Protein AF-A0A7D6VF69-F1 (afdb_monomer)

Foldseek 3Di:
DDPPPPPDQADKDWLVRLCVVVVHDSCCCVPPVCPDPQRADFPQDDVPTTIDRPVSNVVSCVPPPDLDQPPDDDQQDWDALVRLCSNVVHDSVVVVVCLVVCLQPVQAPDCPPNTGTHGNNSSVVSVVVVPDPPVCPPDPPPPPPPVPPPDPDPPVPPDPDDCVVVVVCVVCVVQVWDWDDDDQWIWIAGPNDIDTDRD

Solvent-accessible surface area (backbone atoms only — not comparable to full-atom values): 12298 Å² total; per-residue (Å²): 137,82,81,76,81,76,74,71,81,54,67,72,39,35,57,65,54,54,12,59,78,69,76,46,56,47,64,52,40,60,68,60,47,64,67,39,92,76,46,68,69,75,74,47,69,60,88,97,37,55,21,28,44,41,64,57,45,49,50,44,39,51,76,76,69,45,77,74,63,62,81,79,75,59,58,75,41,70,35,37,61,66,53,44,16,60,41,71,72,44,56,52,68,56,53,54,50,32,28,73,72,55,59,31,74,66,74,55,76,40,53,72,93,79,43,61,18,33,31,40,45,58,51,49,58,32,48,55,72,62,70,69,76,72,67,75,65,75,73,74,69,68,94,71,72,76,81,79,77,84,75,85,76,63,92,78,74,84,60,97,83,61,69,62,64,60,54,50,47,62,75,35,53,92,52,73,49,46,78,49,77,56,95,82,32,49,38,39,36,38,87,90,41,82,45,79,48,83,116

Nearest PDB structures (foldseek):
  3d6y-assembly1_A  TM=7.443E-01  e=4.008E-01  Bacillus subtilis
  3d71-assembly1_A-2  TM=7.473E-01  e=5.089E-01  Bacillus subtilis
  3d70-assembly1_A-2  TM=7.553E-01  e=5.403E-01  synthetic construct
  3iao-assembly1_A-2  TM=8.222E-01  e=9.246E-01  Bacillus subtilis
  6pif-assembly1_I  TM=4.747E-01  e=6.860E-01  Vibrio cholerae

Mean predicted aligned error: 19.21 Å

Radius of gyration: 28.95 Å; Cα contacts (8 Å, |Δi|>4): 189; chains: 1; bounding box: 56×80×60 Å

Secondary structure (DSSP, 8-state):
-------PPPPEEEHHHHHHHTT--HHHIIIIITTSTTPPPP-EEETTEEEEEHHHHHHHHHHHT-------S-TT-EE-HHHHHHHHT--HHHHHHHHHTTSS-SS-SB-GGG--BEEHHHHHHHHHHHS------S----S-----------TT---S--THHHHHHHHHGGGT-EEEEETTEEEEEETTEEEEE--

Organism: NCBI:txid2755382

pLDDT: mean 73.18, std 19.35, range [33.47, 96.0]

Structure (mmCIF, N/CA/C/O backbone):
data_AF-A0A7D6VF69-F1
#
_entry.id   AF-A0A7D6VF69-F1
#
loop_
_atom_site.group_PDB
_atom_site.id
_atom_site.type_symbol
_atom_site.label_atom_id
_atom_site.label_alt_id
_atom_site.label_comp_id
_atom_site.label_asym_id
_atom_site.label_entity_id
_atom_site.label_seq_id
_atom_site.pdbx_PDB_ins_code
_atom_site.Cartn_x
_atom_site.Cartn_y
_atom_site.Cartn_z
_atom_site.occupancy
_atom_site.B_iso_or_equiv
_atom_site.auth_seq_id
_atom_site.auth_comp_id
_atom_site.auth_asym_id
_atom_site.auth_atom_id
_atom_site.pdbx_PDB_model_num
ATOM 1 N N . MET A 1 1 ? -36.745 25.757 4.647 1.00 42.09 1 MET A N 1
ATOM 2 C CA . MET A 1 1 ? -36.650 24.467 5.360 1.00 42.09 1 MET A CA 1
ATOM 3 C C . MET A 1 1 ? -35.564 23.668 4.668 1.00 42.09 1 MET A C 1
ATOM 5 O O . MET A 1 1 ? -35.851 22.950 3.723 1.00 42.09 1 MET A O 1
ATOM 9 N N . GLU A 1 2 ? -34.308 23.899 5.045 1.00 36.69 2 GLU A N 1
ATOM 10 C CA . GLU A 1 2 ? -33.186 23.107 4.540 1.00 36.69 2 GLU A CA 1
ATOM 11 C C . GLU A 1 2 ? -33.190 21.772 5.280 1.00 36.69 2 GLU A C 1
ATOM 13 O O . GLU A 1 2 ? -33.120 21.730 6.511 1.00 36.69 2 GLU A O 1
ATOM 18 N N . ALA A 1 3 ? -33.357 20.690 4.522 1.00 43.41 3 ALA A N 1
ATOM 19 C CA . ALA A 1 3 ? -33.224 19.337 5.021 1.00 43.41 3 ALA A CA 1
ATOM 20 C C . ALA A 1 3 ? -31.776 19.147 5.478 1.00 43.41 3 ALA A C 1
ATOM 22 O O . ALA A 1 3 ? -30.866 19.016 4.664 1.00 43.41 3 ALA A O 1
ATOM 23 N N . ARG A 1 4 ? -31.562 19.164 6.795 1.00 40.53 4 ARG A N 1
ATOM 24 C CA . ARG A 1 4 ? -30.331 18.658 7.392 1.00 40.53 4 ARG A CA 1
ATOM 25 C C . ARG A 1 4 ? -30.304 17.168 7.081 1.00 40.53 4 ARG A C 1
ATOM 27 O O . ARG A 1 4 ? -31.047 16.405 7.690 1.00 40.53 4 ARG A O 1
ATOM 34 N N . THR A 1 5 ? -29.513 16.766 6.094 1.00 47.22 5 THR A N 1
ATOM 35 C CA . THR A 1 5 ? -29.069 15.382 5.957 1.00 47.22 5 THR A CA 1
ATOM 36 C C . THR A 1 5 ? -28.320 15.036 7.233 1.00 47.22 5 THR A C 1
ATOM 38 O O . THR A 1 5 ? -27.152 15.370 7.405 1.00 47.22 5 THR A O 1
ATOM 41 N N . GLU A 1 6 ? -29.049 14.453 8.176 1.00 40.31 6 GLU A N 1
ATOM 42 C CA . GLU A 1 6 ? -28.512 13.840 9.374 1.00 40.31 6 GLU A CA 1
ATOM 43 C C . GLU A 1 6 ? -27.793 12.574 8.897 1.00 40.31 6 GLU A C 1
ATOM 45 O O . GLU A 1 6 ? -28.392 11.511 8.740 1.00 40.31 6 GLU A O 1
ATOM 50 N N . THR A 1 7 ? -26.520 12.724 8.523 1.00 52.28 7 THR A N 1
ATOM 51 C CA . THR A 1 7 ? -25.628 11.598 8.252 1.00 52.28 7 THR A CA 1
ATOM 52 C C . THR A 1 7 ? -25.599 10.763 9.523 1.00 52.28 7 THR A C 1
ATOM 54 O O . THR A 1 7 ? -25.008 11.165 10.525 1.00 52.28 7 THR A O 1
ATOM 57 N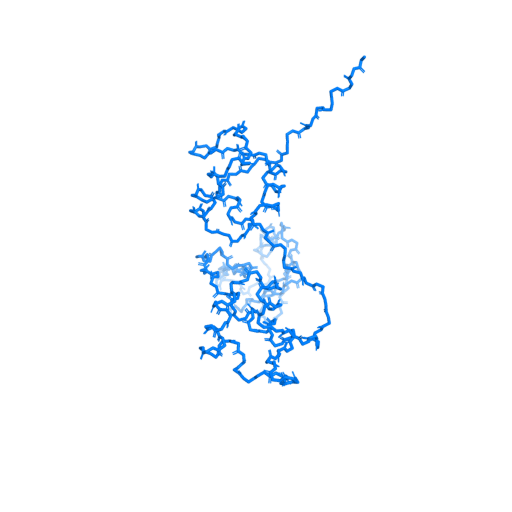 N . LEU A 1 8 ? -26.312 9.636 9.517 1.00 53.47 8 LEU A N 1
ATOM 58 C CA . LEU A 1 8 ? -26.239 8.661 10.596 1.00 53.47 8 LEU A CA 1
ATOM 59 C C . LEU A 1 8 ? -24.759 8.31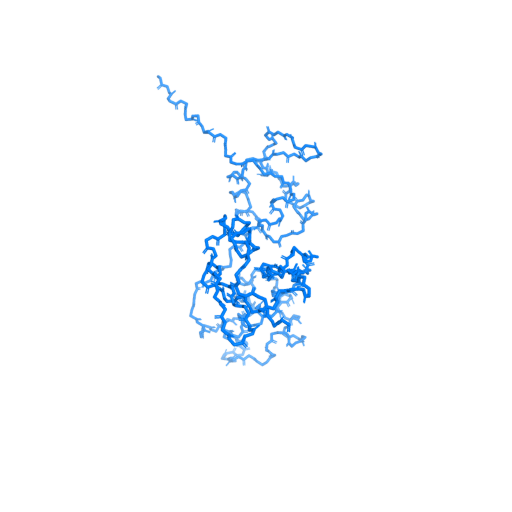1 10.793 1.00 53.47 8 LEU A C 1
ATOM 61 O O . LEU A 1 8 ? -24.088 8.036 9.795 1.00 53.47 8 LEU A O 1
ATOM 65 N N . PRO A 1 9 ? -24.235 8.353 12.031 1.00 58.28 9 PRO A N 1
ATOM 66 C CA . PRO A 1 9 ? -22.820 8.113 12.266 1.00 58.28 9 PRO A CA 1
ATOM 67 C C . PRO A 1 9 ? -22.474 6.726 11.732 1.00 58.28 9 PRO A C 1
ATOM 69 O O . PRO A 1 9 ? -23.098 5.733 12.124 1.00 58.28 9 PRO A O 1
ATOM 72 N N . GLY A 1 10 ? -21.512 6.672 10.811 1.00 65.62 10 GLY A N 1
ATOM 73 C CA . GLY A 1 10 ? -21.033 5.421 10.255 1.00 65.62 10 GLY A CA 1
ATOM 74 C C . GLY A 1 10 ? -20.412 4.539 11.342 1.00 65.62 10 GLY A C 1
ATOM 75 O O . GLY A 1 10 ? -20.229 4.963 12.492 1.00 65.62 10 GLY A O 1
ATOM 76 N N . PRO A 1 11 ? -20.076 3.280 11.014 1.00 85.88 11 PRO A N 1
ATOM 77 C CA . PRO A 1 11 ? -19.339 2.430 11.939 1.00 85.88 11 PRO A CA 1
ATOM 78 C C . PRO A 1 11 ? -18.069 3.153 12.410 1.00 85.88 11 PRO A C 1
ATOM 80 O O . PRO A 1 11 ? -17.329 3.724 11.611 1.00 85.88 11 PRO A O 1
ATOM 83 N N . ARG A 1 12 ? -17.831 3.158 13.724 1.00 92.25 12 ARG A N 1
ATOM 84 C CA . ARG A 1 12 ? -16.681 3.842 14.326 1.00 92.25 12 ARG A CA 1
ATOM 85 C C . ARG A 1 12 ? -15.479 2.918 14.398 1.00 92.25 12 ARG A C 1
ATOM 87 O O . ARG A 1 12 ? -15.591 1.796 14.895 1.00 92.25 12 ARG A O 1
ATOM 94 N N . VAL A 1 13 ? -14.327 3.419 13.968 1.00 93.94 13 VAL A N 1
ATOM 95 C CA . VAL A 1 13 ? -13.078 2.652 13.886 1.00 93.94 13 VAL A CA 1
ATOM 96 C C . VAL A 1 13 ? -11.964 3.278 14.715 1.00 93.94 13 VAL A C 1
ATOM 98 O O . VAL A 1 13 ? -11.900 4.494 14.895 1.00 93.94 13 VAL A O 1
ATOM 101 N N . ILE A 1 14 ? -11.063 2.433 15.216 1.00 96.00 14 ILE A N 1
ATOM 102 C CA . ILE A 1 14 ? -9.846 2.845 15.937 1.00 96.00 14 ILE A CA 1
ATOM 103 C C . ILE A 1 14 ? -8.584 2.506 15.138 1.00 96.00 14 ILE A C 1
ATOM 105 O O . ILE A 1 14 ? -8.609 1.641 14.267 1.00 96.00 14 ILE A O 1
ATOM 109 N N . ALA A 1 15 ? -7.444 3.114 15.487 1.00 92.56 15 ALA A N 1
ATOM 110 C CA . ALA A 1 15 ? -6.154 2.867 14.823 1.00 92.56 15 ALA A CA 1
ATOM 111 C C . ALA A 1 15 ? -5.818 1.372 14.596 1.00 92.56 15 ALA A C 1
ATOM 113 O O . ALA A 1 15 ? -5.443 1.031 13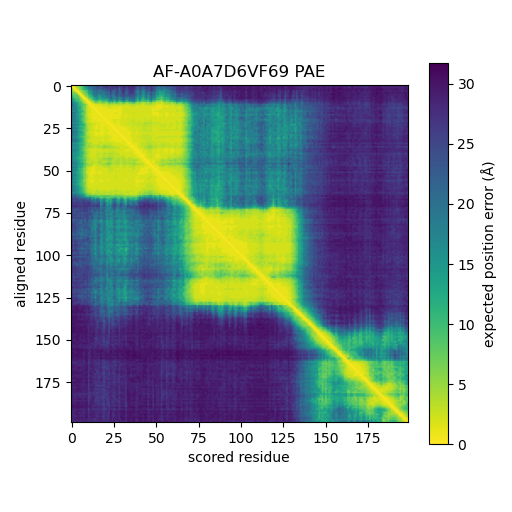.475 1.00 92.56 15 ALA A O 1
ATOM 114 N N . PRO A 1 16 ? -5.959 0.466 15.589 1.00 92.56 16 PRO A N 1
ATOM 115 C CA . PRO A 1 16 ? -5.773 -0.970 15.367 1.00 92.56 16 PRO A CA 1
ATOM 116 C C . PRO A 1 16 ? -6.675 -1.590 14.294 1.00 92.56 16 PRO A C 1
ATOM 118 O O . PRO A 1 16 ? -6.206 -2.409 13.511 1.00 92.56 16 PRO A O 1
ATOM 121 N N . GLU A 1 17 ? -7.949 -1.202 14.246 1.00 91.81 17 GLU A N 1
ATOM 122 C CA . GLU A 1 17 ? -8.909 -1.726 13.267 1.00 91.81 17 GLU A CA 1
ATOM 123 C C . GLU A 1 17 ? -8.611 -1.188 11.873 1.00 91.81 17 GLU A C 1
ATOM 125 O O . GLU A 1 17 ? -8.593 -1.953 10.919 1.00 91.81 17 GLU A O 1
ATOM 130 N N . ILE A 1 18 ? -8.275 0.100 11.767 1.00 91.38 18 ILE A N 1
ATOM 131 C CA . ILE A 1 18 ? -7.811 0.710 10.515 1.00 91.38 18 ILE A CA 1
ATOM 132 C C . ILE A 1 18 ? -6.579 -0.050 10.006 1.00 91.38 18 ILE A C 1
ATOM 134 O O . ILE A 1 18 ? -6.534 -0.486 8.859 1.00 91.38 18 ILE A O 1
ATOM 138 N N . ALA A 1 19 ? -5.590 -0.273 10.870 1.00 89.25 19 ALA A N 1
ATOM 139 C CA . ALA A 1 19 ? -4.377 -0.997 10.512 1.00 89.25 19 ALA A CA 1
ATOM 140 C C . ALA A 1 19 ? -4.671 -2.422 10.009 1.00 89.25 19 ALA A C 1
ATOM 142 O O . ALA A 1 19 ? -4.114 -2.832 8.989 1.00 89.25 19 ALA A O 1
ATOM 143 N N . ALA A 1 20 ? -5.571 -3.146 10.681 1.00 83.88 20 ALA A N 1
ATOM 144 C CA . ALA A 1 20 ? -5.998 -4.480 10.270 1.00 83.88 20 ALA A CA 1
ATOM 145 C C . ALA A 1 20 ? -6.705 -4.462 8.904 1.00 83.88 20 ALA A C 1
ATOM 147 O O . ALA A 1 20 ? -6.316 -5.224 8.020 1.00 83.88 20 ALA A O 1
ATOM 148 N N . SER A 1 21 ? -7.665 -3.553 8.699 1.00 85.69 21 SER A N 1
ATOM 149 C CA . SER A 1 21 ? -8.426 -3.429 7.448 1.00 85.69 21 SER A CA 1
ATOM 150 C C . SER A 1 21 ? -7.539 -3.162 6.231 1.00 85.69 21 SER A C 1
ATOM 152 O O . SER A 1 21 ? -7.794 -3.696 5.156 1.00 85.69 21 SER A O 1
ATOM 154 N N . TYR A 1 22 ? -6.469 -2.378 6.393 1.00 83.56 22 TYR A N 1
ATOM 155 C CA . TYR A 1 22 ? -5.555 -2.031 5.297 1.00 83.56 22 TYR A CA 1
ATOM 156 C C . TYR A 1 22 ? -4.287 -2.900 5.236 1.00 83.56 22 TYR A C 1
ATOM 158 O O . TYR A 1 22 ? -3.405 -2.642 4.411 1.00 83.56 22 TYR A O 1
ATOM 166 N N . GLY A 1 23 ? -4.147 -3.910 6.103 1.00 81.69 23 GLY A N 1
ATOM 167 C CA . GLY A 1 23 ? -2.942 -4.744 6.165 1.00 81.69 23 GLY A CA 1
ATOM 168 C C . GLY A 1 23 ? -1.669 -3.927 6.433 1.00 81.69 23 GLY A C 1
ATOM 169 O O . GLY A 1 23 ? -0.633 -4.126 5.788 1.00 81.69 23 GLY A O 1
ATOM 170 N N . ARG A 1 24 ? -1.753 -2.948 7.339 1.00 86.75 24 ARG A N 1
ATOM 171 C CA . ARG A 1 24 ? -0.657 -2.043 7.719 1.00 86.75 24 ARG A CA 1
ATOM 172 C C . ARG A 1 24 ? -0.298 -2.198 9.192 1.00 86.75 24 ARG A C 1
ATOM 174 O O . ARG A 1 24 ? -1.065 -2.715 9.995 1.00 86.75 24 ARG A O 1
ATOM 181 N N . ALA A 1 25 ? 0.896 -1.739 9.560 1.00 85.56 25 ALA A N 1
ATOM 182 C CA . ALA A 1 25 ? 1.285 -1.665 10.962 1.00 85.56 25 ALA A CA 1
ATOM 183 C C . ALA A 1 25 ? 0.530 -0.525 11.665 1.00 85.56 25 ALA A C 1
ATOM 185 O O . A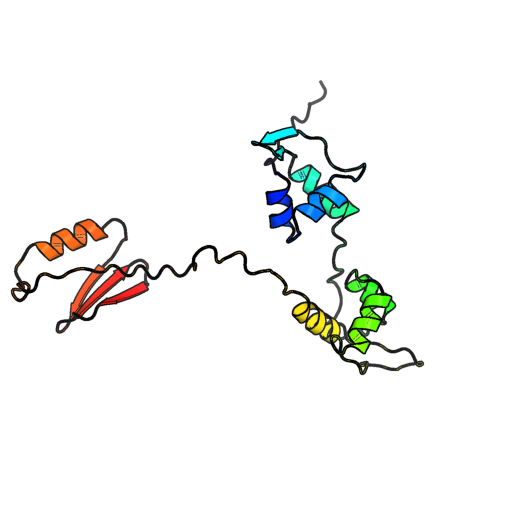LA A 1 25 ? 0.380 0.563 11.106 1.00 85.56 25 ALA A O 1
ATOM 186 N N . VAL A 1 26 ? 0.121 -0.739 12.920 1.00 90.50 26 VAL A N 1
ATOM 187 C CA . VAL A 1 26 ? -0.557 0.293 13.731 1.00 90.50 26 VAL A CA 1
ATOM 188 C C . VAL A 1 26 ? 0.302 1.555 13.859 1.00 90.50 26 VAL A C 1
ATOM 190 O O . VAL A 1 26 ? -0.216 2.663 13.775 1.00 90.50 26 VAL A O 1
ATOM 193 N N . SER A 1 27 ? 1.624 1.401 13.982 1.00 90.00 27 SER A N 1
ATOM 194 C CA . SER A 1 27 ? 2.563 2.527 14.031 1.00 90.00 27 SER A CA 1
ATOM 195 C C . SER A 1 27 ? 2.545 3.371 12.758 1.00 90.00 27 SER A C 1
ATOM 197 O O . SER A 1 27 ? 2.624 4.590 12.854 1.00 90.00 27 SER A O 1
ATOM 199 N N . THR A 1 28 ? 2.393 2.759 11.579 1.00 89.44 28 THR A N 1
ATOM 200 C CA . THR A 1 28 ? 2.253 3.481 10.306 1.00 89.44 28 THR A CA 1
ATOM 201 C C . THR A 1 28 ? 1.001 4.345 10.317 1.00 89.44 28 THR A C 1
ATOM 203 O O . THR A 1 28 ? 1.082 5.535 10.025 1.00 89.44 28 THR A O 1
ATOM 206 N N . VAL A 1 29 ? -0.135 3.778 10.730 1.00 91.19 29 VAL A N 1
ATOM 207 C CA . VAL A 1 29 ? -1.389 4.532 10.840 1.00 91.19 29 VAL A CA 1
ATOM 208 C C . VAL A 1 29 ? -1.219 5.705 11.812 1.00 91.19 29 VAL A C 1
ATOM 210 O O . VAL A 1 29 ? -1.540 6.835 11.471 1.00 91.19 29 VAL A O 1
ATOM 213 N N . GLN A 1 30 ? -0.639 5.479 12.992 1.00 92.75 30 GLN A N 1
ATOM 214 C CA . GLN A 1 30 ? -0.498 6.529 14.007 1.00 92.75 30 GLN A CA 1
ATOM 215 C C . GLN A 1 30 ? 0.525 7.619 13.664 1.00 92.75 30 GLN A C 1
ATOM 217 O O . GLN A 1 30 ? 0.301 8.781 13.981 1.00 92.75 30 GLN A O 1
ATOM 222 N N . GLN A 1 31 ? 1.670 7.258 13.085 1.00 92.00 31 GLN A N 1
ATOM 223 C CA . GLN A 1 31 ? 2.784 8.194 12.892 1.00 92.00 31 GLN A CA 1
ATOM 224 C C . GLN A 1 31 ? 2.765 8.873 11.524 1.00 92.00 31 GLN A C 1
ATOM 226 O O . GLN A 1 31 ? 3.287 9.977 11.397 1.00 92.00 31 GLN A O 1
ATOM 231 N N . GLN A 1 32 ? 2.203 8.219 10.504 1.00 90.06 32 GLN A N 1
ATOM 232 C CA . GLN A 1 32 ? 2.207 8.729 9.131 1.00 90.06 32 GLN A CA 1
ATOM 233 C C . GLN A 1 32 ? 0.822 9.154 8.661 1.00 90.06 32 GLN A C 1
ATOM 235 O O . GLN A 1 32 ? 0.712 10.152 7.960 1.00 90.06 32 GLN A O 1
ATOM 240 N N . TRP A 1 33 ? -0.226 8.398 8.998 1.00 93.25 33 TRP A N 1
ATOM 241 C CA . TRP A 1 33 ? -1.561 8.710 8.484 1.00 93.25 33 TRP A CA 1
ATOM 242 C C . TRP A 1 33 ? -2.270 9.735 9.361 1.00 93.25 33 TRP A C 1
ATOM 244 O O . TRP A 1 33 ? -2.688 10.778 8.876 1.00 93.25 33 TRP A O 1
ATOM 254 N N . MET A 1 34 ? -2.317 9.484 10.671 1.00 92.12 34 MET A N 1
ATOM 255 C CA . MET A 1 34 ? -2.976 10.359 11.648 1.00 92.12 34 MET A CA 1
ATOM 256 C C . MET A 1 34 ? -2.308 11.727 11.827 1.00 92.12 34 MET A C 1
ATOM 258 O O . MET A 1 34 ? -2.889 12.608 12.451 1.00 92.12 34 MET A O 1
ATOM 262 N N . THR A 1 35 ? -1.088 11.905 11.323 1.00 91.75 35 THR A N 1
ATOM 263 C CA . THR A 1 35 ? -0.363 13.184 11.346 1.00 91.75 35 THR A CA 1
ATOM 264 C C . THR A 1 35 ? -0.641 14.050 10.118 1.00 91.75 35 THR A C 1
ATOM 266 O O . THR A 1 35 ? -0.186 15.190 10.071 1.00 91.75 35 THR A O 1
ATOM 269 N N . ASN A 1 36 ? -1.369 13.529 9.128 1.00 90.56 36 ASN A N 1
ATOM 270 C CA . ASN A 1 36 ? -1.744 14.267 7.931 1.00 90.56 36 ASN A CA 1
ATOM 271 C C . ASN A 1 36 ? -2.829 15.305 8.246 1.00 90.56 36 ASN A C 1
ATOM 273 O O . ASN A 1 36 ? -3.748 15.041 9.020 1.00 90.56 36 ASN A O 1
ATOM 277 N N . GLU A 1 37 ? -2.723 16.480 7.628 1.00 91.50 37 GLU A N 1
ATOM 278 C CA . GLU A 1 37 ? -3.645 17.604 7.828 1.00 91.50 37 GLU A CA 1
ATOM 279 C C . GLU A 1 37 ? -5.091 17.302 7.408 1.00 91.50 37 GLU A C 1
ATOM 281 O O . GLU A 1 37 ? -6.023 17.892 7.949 1.00 91.50 37 GLU A O 1
ATOM 286 N N . HIS A 1 38 ? -5.281 16.348 6.496 1.00 91.12 38 HIS A N 1
ATOM 287 C CA . HIS A 1 38 ? -6.584 15.887 6.024 1.00 91.12 38 HIS A CA 1
ATOM 288 C C . HIS A 1 38 ? -7.141 14.717 6.841 1.00 91.12 38 HIS A C 1
ATOM 290 O O . HIS A 1 38 ? -8.201 14.194 6.507 1.00 91.12 38 HIS A O 1
ATOM 296 N N . TRP A 1 39 ? -6.449 14.265 7.894 1.00 92.88 39 TRP A N 1
ATOM 297 C CA . TRP A 1 39 ? -6.949 13.169 8.720 1.00 92.88 39 TRP A CA 1
ATOM 298 C C . TRP A 1 39 ? -8.257 13.565 9.428 1.00 92.88 39 TRP A C 1
ATOM 300 O O . TRP A 1 39 ? -8.331 14.662 9.989 1.00 92.88 39 TRP A O 1
ATOM 310 N N . PRO A 1 40 ? -9.286 12.694 9.443 1.00 93.12 40 PRO A N 1
ATOM 311 C CA . PRO A 1 40 ? -10.591 13.059 9.971 1.00 93.12 40 PRO A CA 1
ATOM 312 C C . PRO A 1 40 ? -10.552 13.395 11.465 1.00 93.12 40 PRO A C 1
ATOM 314 O O . PRO A 1 40 ? -9.731 12.850 12.223 1.00 93.12 40 PRO A O 1
ATOM 317 N N . PRO A 1 41 ? -11.461 14.275 11.919 1.00 92.38 41 PRO A N 1
ATOM 318 C CA . PRO A 1 41 ? -11.563 14.630 13.320 1.00 92.38 41 PRO A CA 1
ATOM 319 C C . PRO A 1 41 ? -11.967 13.423 14.170 1.00 92.38 41 PRO A C 1
ATOM 321 O O . PRO A 1 41 ? -12.614 12.472 13.733 1.00 92.38 41 PRO A O 1
ATOM 324 N N . VAL A 1 42 ? -11.582 13.474 15.442 1.00 93.75 42 VAL A N 1
ATOM 325 C CA . VAL A 1 42 ? -11.946 12.443 16.414 1.00 93.75 42 VAL A CA 1
ATOM 326 C C . VAL A 1 42 ? -13.431 12.573 16.761 1.00 93.75 42 VAL A C 1
ATOM 328 O O . VAL A 1 42 ? -13.870 13.624 17.223 1.00 93.75 42 VAL A O 1
ATOM 331 N N . VAL A 1 43 ? -14.183 11.484 16.599 1.00 92.12 43 VAL A N 1
ATOM 332 C CA . VAL A 1 43 ? -15.627 11.406 16.896 1.00 92.12 43 VAL A CA 1
ATOM 333 C C . VAL A 1 43 ? -15.879 10.929 18.332 1.00 92.12 43 VAL A C 1
ATOM 335 O O . VAL A 1 43 ? -16.919 11.213 18.926 1.00 92.12 43 VAL A O 1
ATOM 338 N N . GLY A 1 44 ? -14.924 10.211 18.925 1.00 91.38 44 GLY A N 1
ATOM 339 C CA . GLY A 1 44 ? -15.075 9.656 20.266 1.00 91.38 44 GLY A CA 1
ATOM 340 C C . GLY A 1 44 ? -13.814 8.994 20.803 1.00 91.38 44 GLY A C 1
ATOM 341 O O . GLY A 1 44 ? -12.715 9.162 20.273 1.00 91.38 44 GLY A O 1
ATOM 342 N N . LYS A 1 45 ? -13.971 8.223 21.880 1.00 92.62 45 LYS A N 1
ATOM 343 C CA . LYS A 1 45 ? -12.891 7.430 22.472 1.00 92.62 45 LYS A CA 1
ATOM 344 C C . LYS A 1 45 ? -13.378 6.043 22.864 1.00 92.62 45 LYS A C 1
ATOM 346 O O . LYS A 1 45 ? -14.422 5.909 23.495 1.00 92.62 45 LYS A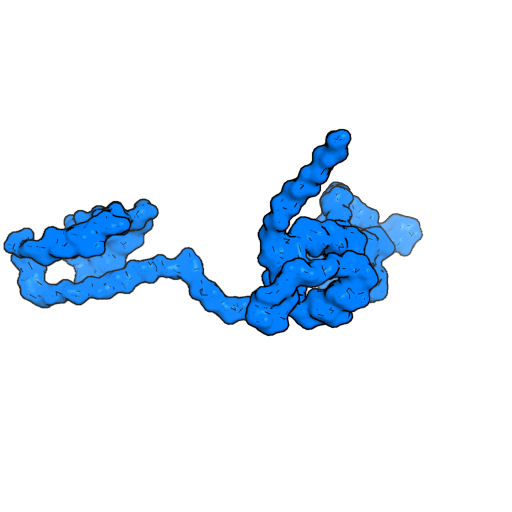 O 1
ATOM 351 N N . ARG A 1 46 ? -12.552 5.034 22.579 1.00 90.50 46 ARG A N 1
ATOM 352 C CA . ARG A 1 46 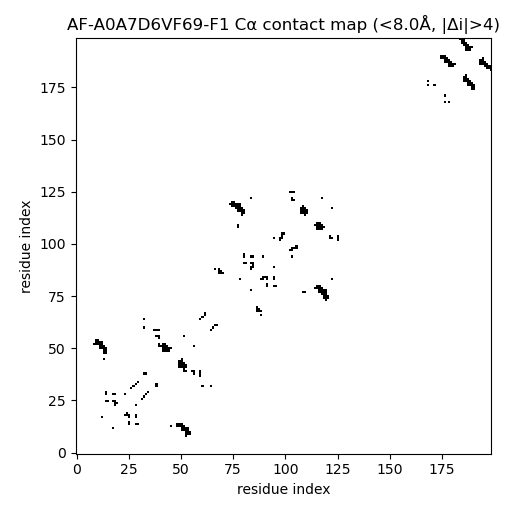? -12.736 3.641 22.996 1.00 90.50 46 ARG A CA 1
ATOM 353 C C . ARG A 1 46 ? -11.521 3.167 23.780 1.00 90.50 46 ARG A C 1
ATOM 355 O O . ARG A 1 46 ? -10.473 2.831 23.222 1.00 90.50 46 ARG A O 1
ATOM 362 N N . GLY A 1 47 ? -11.650 3.179 25.105 1.00 93.00 47 GLY A N 1
ATOM 363 C CA . GLY A 1 47 ? -10.529 2.937 26.01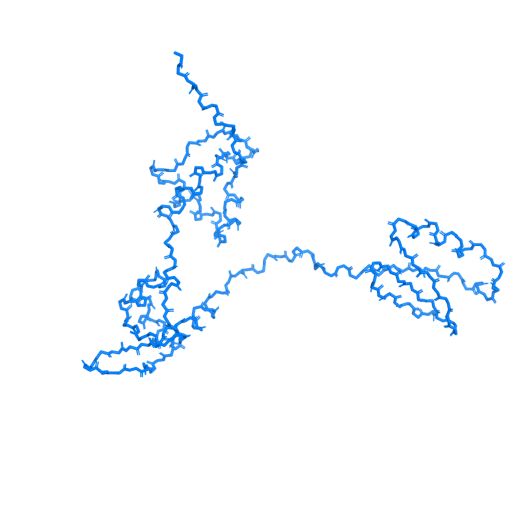1 1.00 93.00 47 GLY A CA 1
ATOM 364 C C . GLY A 1 47 ? -9.427 3.978 25.805 1.00 93.00 47 GLY A C 1
ATOM 365 O O . GLY A 1 47 ? -9.659 5.173 25.966 1.00 93.00 47 GLY A O 1
ATOM 366 N N . ARG A 1 48 ? -8.227 3.528 25.419 1.00 92.56 48 ARG A N 1
ATOM 367 C CA . ARG A 1 48 ? -7.092 4.423 25.129 1.00 92.56 48 ARG A CA 1
ATOM 368 C C . ARG A 1 48 ? -7.062 4.971 23.698 1.00 92.56 48 ARG A C 1
ATOM 370 O O . ARG A 1 48 ? -6.153 5.729 23.371 1.00 92.56 48 ARG A O 1
ATOM 377 N N . TRP A 1 49 ? -7.981 4.541 22.835 1.00 94.19 49 TRP A N 1
ATOM 378 C CA . TRP A 1 49 ? -7.956 4.852 21.408 1.00 94.19 49 TRP A CA 1
ATOM 379 C C . TRP A 1 49 ? -8.974 5.929 21.050 1.00 94.19 49 TRP A C 1
ATOM 381 O O . TRP A 1 49 ? -10.081 5.940 21.583 1.00 94.19 49 TRP A O 1
ATOM 391 N N . ASN A 1 50 ? -8.606 6.805 20.119 1.00 94.31 50 ASN A N 1
ATOM 392 C CA . ASN A 1 50 ? -9.544 7.722 19.482 1.00 94.31 50 ASN A CA 1
ATOM 393 C C . ASN A 1 50 ? -10.396 6.957 18.461 1.00 94.31 50 ASN A C 1
ATOM 395 O O . ASN A 1 50 ? -9.873 6.097 17.748 1.00 94.31 50 ASN A O 1
ATOM 399 N N . GLU A 1 51 ? -11.686 7.276 18.412 1.00 94.25 51 GLU A N 1
ATOM 400 C CA . GLU A 1 51 ? -12.627 6.774 17.412 1.00 94.25 51 GLU A CA 1
ATOM 401 C C . GLU A 1 51 ? -12.765 7.772 16.266 1.00 94.25 51 GLU A C 1
ATOM 403 O O . GLU A 1 51 ? -12.824 8.984 16.489 1.00 94.25 51 GLU A O 1
ATOM 408 N N . TYR A 1 52 ? -12.875 7.239 15.058 1.00 94.12 52 TYR A N 1
ATOM 409 C CA . TYR A 1 52 ? -13.057 7.987 13.822 1.00 94.12 52 TYR A CA 1
ATOM 410 C C . TYR A 1 52 ? -14.247 7.415 13.056 1.00 94.12 52 TYR A C 1
ATOM 412 O O . TYR A 1 52 ? -14.577 6.234 13.217 1.00 94.12 52 TYR A O 1
ATOM 420 N N . ASP A 1 53 ? -14.878 8.235 12.221 1.00 92.81 53 ASP A N 1
ATOM 421 C CA . ASP A 1 53 ? -15.877 7.748 11.276 1.00 92.81 53 ASP A CA 1
ATOM 422 C C . ASP A 1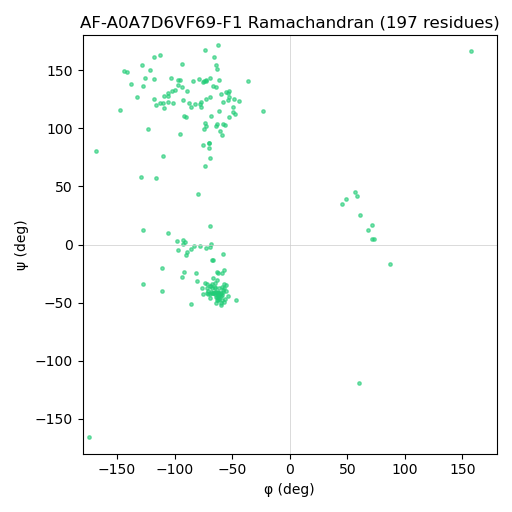 53 ? -15.194 6.896 10.192 1.00 92.81 53 ASP A C 1
ATOM 424 O O . ASP A 1 53 ? -14.210 7.318 9.579 1.00 92.81 53 ASP A O 1
ATOM 428 N N . ALA A 1 54 ? -15.672 5.667 9.978 1.00 89.81 54 ALA A N 1
ATOM 429 C CA . ALA A 1 54 ? -15.046 4.763 9.017 1.00 89.81 54 ALA A CA 1
ATOM 430 C C . ALA A 1 54 ? -15.129 5.259 7.571 1.00 89.81 54 ALA A C 1
ATOM 432 O O . ALA A 1 54 ? -14.211 4.976 6.801 1.00 89.81 54 ALA A O 1
ATOM 433 N N . ALA A 1 55 ? -16.199 5.964 7.191 1.00 88.56 55 ALA A N 1
ATOM 434 C CA . ALA A 1 55 ? -16.363 6.458 5.830 1.00 88.56 55 ALA A CA 1
ATOM 435 C C . ALA A 1 55 ? -15.385 7.604 5.551 1.00 88.56 55 ALA A C 1
ATOM 437 O O . ALA A 1 55 ? -14.725 7.600 4.512 1.00 88.56 55 ALA A O 1
ATOM 438 N N . GLU A 1 56 ? -15.212 8.526 6.502 1.00 90.50 56 GLU A N 1
ATOM 439 C CA . GLU A 1 56 ? -14.225 9.605 6.377 1.00 90.50 56 GLU A CA 1
ATOM 440 C C . GLU A 1 56 ? -12.789 9.067 6.355 1.00 90.50 56 GLU A C 1
ATOM 442 O O . GLU A 1 56 ? -11.983 9.472 5.514 1.00 90.50 56 GLU A O 1
ATOM 447 N N . VAL A 1 57 ? -12.471 8.096 7.223 1.00 91.31 57 VAL A N 1
ATOM 448 C CA . VAL A 1 57 ? -11.164 7.422 7.189 1.00 91.31 57 VAL A CA 1
ATOM 449 C C . VAL A 1 57 ? -10.947 6.743 5.840 1.00 91.31 57 VAL A C 1
ATOM 451 O O . VAL A 1 57 ? -9.861 6.853 5.282 1.00 91.31 57 VAL A O 1
ATOM 454 N N . ALA A 1 58 ? -11.948 6.043 5.302 1.00 87.50 58 ALA A N 1
ATOM 455 C CA . ALA A 1 58 ? -11.821 5.371 4.013 1.00 87.50 58 ALA A CA 1
ATOM 456 C C . ALA A 1 58 ? -11.573 6.353 2.862 1.00 87.50 58 ALA A C 1
ATOM 458 O O . ALA A 1 58 ? -10.699 6.090 2.036 1.00 87.50 58 ALA A O 1
ATOM 459 N N . ALA A 1 59 ? -12.270 7.492 2.841 1.00 87.56 59 ALA A N 1
ATOM 460 C CA . ALA A 1 59 ? -12.066 8.533 1.837 1.00 87.56 59 ALA A CA 1
ATOM 461 C C . ALA A 1 59 ? -10.628 9.073 1.873 1.00 87.56 59 ALA A C 1
ATOM 463 O O . ALA A 1 59 ? -9.918 9.014 0.872 1.00 87.56 59 ALA A O 1
ATOM 464 N N . VAL A 1 60 ? -10.155 9.486 3.053 1.00 89.75 60 VAL A N 1
ATOM 465 C CA . VAL A 1 60 ? -8.803 10.038 3.237 1.00 89.75 60 VAL A CA 1
ATOM 466 C C . VAL A 1 60 ? -7.723 9.000 2.936 1.00 89.75 60 VAL A C 1
ATOM 468 O O . VAL A 1 60 ? -6.711 9.306 2.303 1.00 89.75 60 VAL A O 1
ATOM 471 N N . VAL A 1 61 ? -7.930 7.750 3.362 1.00 87.38 61 VAL A N 1
ATOM 472 C CA . VAL A 1 61 ? -7.010 6.645 3.073 1.00 87.38 61 VAL A CA 1
ATOM 473 C C . VAL A 1 61 ? -6.924 6.375 1.577 1.00 87.38 61 VAL A C 1
ATOM 475 O O . VAL A 1 61 ? -5.813 6.254 1.061 1.00 87.38 61 VAL A O 1
ATOM 478 N N . SER A 1 62 ? -8.055 6.338 0.877 1.00 82.75 62 SER A N 1
ATOM 479 C CA . SER A 1 62 ? -8.091 6.154 -0.573 1.00 82.75 62 SER A CA 1
ATOM 480 C C . SER A 1 62 ? -7.440 7.313 -1.328 1.00 82.75 62 SER A C 1
ATOM 482 O O . SER A 1 62 ? -6.724 7.081 -2.294 1.00 82.75 62 SER A O 1
ATOM 484 N N . GLU A 1 63 ? -7.665 8.552 -0.895 1.00 84.38 63 GLU A N 1
ATOM 485 C CA . GLU A 1 63 ? -7.183 9.745 -1.596 1.00 84.38 63 GLU A CA 1
ATOM 486 C C . GLU A 1 63 ? -5.681 9.982 -1.396 1.00 84.38 63 GLU A C 1
ATOM 488 O O . GLU A 1 63 ? -4.962 10.295 -2.347 1.00 84.38 63 GLU A O 1
ATOM 493 N N . HIS A 1 64 ? -5.179 9.804 -0.171 1.00 82.88 64 HIS A N 1
ATOM 494 C CA . HIS A 1 64 ? -3.830 10.253 0.186 1.00 82.88 64 HIS A CA 1
ATOM 495 C C . HIS A 1 64 ? -2.821 9.128 0.433 1.00 82.88 64 HIS A C 1
ATOM 497 O O . HIS A 1 64 ? -1.613 9.377 0.392 1.00 82.88 64 HIS A O 1
ATOM 503 N N . PHE A 1 65 ? -3.268 7.900 0.715 1.00 79.25 65 PHE A N 1
ATOM 504 C CA . PHE A 1 65 ? -2.383 6.861 1.262 1.00 79.25 65 PHE A CA 1
ATOM 505 C C . PHE A 1 65 ? -2.390 5.546 0.485 1.00 79.25 65 PHE A C 1
ATOM 507 O O . PHE A 1 65 ? -1.358 4.872 0.394 1.00 79.25 65 PHE A O 1
ATOM 514 N N . VAL A 1 66 ? -3.530 5.163 -0.080 1.00 69.19 66 VAL A N 1
ATOM 515 C CA . VAL A 1 66 ? -3.661 3.993 -0.941 1.00 69.19 66 VAL A CA 1
ATOM 516 C C . VAL A 1 66 ? -3.537 4.473 -2.372 1.00 69.19 66 VAL A C 1
ATOM 518 O O . VAL A 1 66 ? -4.497 4.894 -3.000 1.00 69.19 66 VAL A O 1
ATOM 521 N N . ARG A 1 67 ? -2.322 4.388 -2.911 1.00 62.97 67 ARG A N 1
ATOM 522 C CA . ARG A 1 67 ? -2.148 4.496 -4.355 1.00 62.97 67 ARG A CA 1
ATOM 523 C C . ARG A 1 67 ? -2.764 3.244 -4.970 1.00 62.97 67 ARG A C 1
ATOM 525 O O . ARG A 1 67 ? -2.252 2.145 -4.742 1.00 62.97 67 ARG A O 1
ATOM 532 N N . GLU A 1 68 ? -3.881 3.405 -5.674 1.00 51.69 68 GLU A N 1
ATOM 533 C CA . GLU A 1 68 ? -4.504 2.306 -6.402 1.00 51.69 68 GLU A CA 1
ATOM 534 C C . GLU A 1 68 ? -3.464 1.663 -7.319 1.00 51.69 68 GLU A C 1
ATOM 536 O O . GLU A 1 68 ? -2.810 2.319 -8.133 1.00 51.69 68 GLU A O 1
ATOM 541 N N . TYR A 1 69 ? -3.290 0.356 -7.154 1.00 50.47 69 TYR A N 1
ATOM 542 C CA . TYR A 1 69 ? -2.610 -0.457 -8.143 1.00 50.47 69 TYR A CA 1
ATOM 543 C C . TYR A 1 69 ? -3.436 -0.358 -9.422 1.00 50.47 69 TYR A C 1
ATOM 545 O O . TYR A 1 69 ? -4.590 -0.787 -9.437 1.00 50.47 69 TYR A O 1
ATOM 553 N N . GLN A 1 70 ? -2.868 0.230 -10.473 1.00 53.31 70 GLN A N 1
ATOM 554 C CA . GLN A 1 70 ? -3.494 0.316 -11.792 1.00 53.31 70 GLN A CA 1
ATOM 555 C C . GLN A 1 70 ? -3.541 -1.096 -12.391 1.00 53.31 70 GLN A C 1
ATOM 557 O O . GLN A 1 70 ? -2.755 -1.452 -13.261 1.00 53.31 70 GLN A O 1
ATOM 562 N N . GLY A 1 71 ? -4.441 -1.942 -11.885 1.00 49.53 71 GLY A N 1
ATOM 563 C CA . GLY A 1 71 ? -4.627 -3.340 -12.278 1.00 49.53 71 GLY A CA 1
ATOM 564 C C . GLY A 1 71 ? -5.177 -3.522 -13.695 1.00 49.53 71 GLY A C 1
ATOM 565 O O . GLY A 1 71 ? -5.340 -4.654 -14.136 1.00 49.53 71 GLY A O 1
ATOM 566 N N . ALA A 1 72 ? -5.426 -2.435 -14.426 1.00 52.66 72 ALA A N 1
ATOM 567 C CA . ALA A 1 72 ? -5.885 -2.471 -15.805 1.00 52.66 72 ALA A CA 1
ATOM 568 C C . ALA A 1 72 ? -4.707 -2.576 -16.790 1.00 52.66 72 ALA A C 1
ATOM 570 O O . ALA A 1 72 ? -3.846 -1.697 -16.835 1.00 52.66 72 ALA A O 1
ATOM 571 N N . GLY A 1 73 ? -4.670 -3.663 -17.563 1.00 63.75 73 GLY A N 1
ATOM 572 C CA . GLY A 1 73 ? -3.818 -3.877 -18.741 1.00 63.75 73 GLY A CA 1
ATOM 573 C C . GLY A 1 73 ? -3.615 -5.363 -19.035 1.00 63.75 73 GLY A C 1
ATOM 574 O O . GLY A 1 73 ? -3.982 -6.223 -18.231 1.00 63.75 73 GLY A O 1
ATOM 575 N N . HIS A 1 74 ? -3.096 -5.676 -20.216 1.00 77.00 74 HIS A N 1
ATOM 576 C CA . HIS A 1 74 ? -2.954 -7.049 -20.681 1.00 77.00 74 HIS A CA 1
ATOM 577 C C . HIS A 1 74 ? -1.726 -7.717 -20.027 1.00 77.00 74 HIS A C 1
ATOM 579 O O . HIS A 1 74 ? -0.685 -7.076 -19.865 1.00 77.00 74 HIS A O 1
ATOM 585 N N . PRO A 1 75 ? -1.776 -9.016 -19.670 1.00 84.62 75 PRO A N 1
ATOM 586 C CA . PRO A 1 75 ? -0.639 -9.725 -19.063 1.00 84.62 75 PRO A CA 1
ATOM 587 C C . PRO A 1 75 ? 0.654 -9.717 -19.897 1.00 84.62 75 PRO A C 1
ATOM 589 O O . PRO A 1 75 ? 1.747 -9.917 -19.356 1.00 84.62 75 PRO A O 1
ATOM 592 N N . ASP A 1 76 ? 0.527 -9.499 -21.206 1.00 87.12 76 ASP A N 1
ATOM 593 C CA . ASP A 1 76 ? 1.642 -9.403 -22.155 1.00 87.12 76 ASP A CA 1
ATOM 594 C C . ASP A 1 76 ? 2.153 -7.976 -22.385 1.00 87.12 76 ASP A C 1
ATOM 596 O O . ASP A 1 76 ? 3.100 -7.801 -23.152 1.00 87.12 76 ASP A O 1
ATOM 600 N N . ASP A 1 77 ? 1.578 -6.970 -21.721 1.00 87.75 77 ASP A N 1
ATOM 601 C CA . ASP A 1 77 ? 2.048 -5.591 -21.837 1.00 87.75 77 ASP A CA 1
ATOM 602 C C . ASP A 1 77 ? 3.509 -5.495 -21.397 1.00 87.75 77 ASP A C 1
ATOM 604 O O . ASP A 1 77 ? 3.895 -5.974 -20.326 1.00 87.75 77 ASP A O 1
ATOM 608 N N . LEU A 1 78 ? 4.328 -4.875 -22.241 1.00 91.75 78 LEU A N 1
ATOM 609 C CA . LEU A 1 78 ? 5.752 -4.689 -22.005 1.00 91.75 78 LEU A CA 1
ATOM 610 C C . LEU A 1 78 ? 5.980 -3.369 -21.272 1.00 91.75 78 LEU A C 1
ATOM 612 O O . LEU A 1 78 ? 5.853 -2.298 -21.857 1.00 91.75 78 LEU A O 1
ATOM 616 N N . LEU A 1 79 ? 6.365 -3.458 -20.002 1.00 91.00 79 LEU A N 1
ATOM 617 C CA . LEU A 1 79 ? 6.557 -2.313 -19.122 1.00 91.00 79 LEU A CA 1
ATOM 618 C C . LEU A 1 79 ? 8.044 -1.987 -18.951 1.00 91.00 79 LEU A C 1
ATOM 620 O O . LEU A 1 79 ? 8.874 -2.850 -18.646 1.00 91.00 79 LEU A O 1
ATOM 624 N N . THR A 1 80 ? 8.382 -0.713 -19.098 1.00 93.25 80 THR A N 1
ATOM 625 C CA . THR A 1 80 ? 9.670 -0.138 -18.701 1.00 93.25 80 THR A CA 1
ATOM 626 C C . THR A 1 80 ? 9.771 -0.012 -17.181 1.00 93.25 80 THR A C 1
ATOM 628 O O . THR A 1 80 ? 8.783 -0.067 -16.460 1.00 93.25 80 THR A O 1
ATOM 631 N N . VAL A 1 81 ? 10.969 0.246 -16.647 1.00 91.25 81 VAL A N 1
ATOM 632 C CA . VAL A 1 81 ? 11.154 0.478 -15.197 1.00 91.25 81 VAL A CA 1
ATOM 633 C C . VAL A 1 81 ? 10.294 1.632 -14.662 1.00 91.25 81 VAL A C 1
ATOM 635 O O . VAL A 1 81 ? 9.872 1.578 -13.508 1.00 91.25 81 VAL A O 1
ATOM 638 N N . ALA A 1 82 ? 10.061 2.674 -15.465 1.00 88.19 82 ALA A N 1
ATOM 639 C CA . ALA A 1 82 ? 9.227 3.807 -15.070 1.00 88.19 82 ALA A CA 1
ATOM 640 C C . ALA A 1 82 ? 7.751 3.395 -14.972 1.00 88.19 82 ALA A C 1
ATOM 642 O O . ALA A 1 82 ? 7.115 3.652 -13.954 1.00 88.19 82 ALA A O 1
ATOM 643 N N . GLU A 1 83 ? 7.254 2.666 -15.969 1.00 88.81 83 GLU A N 1
ATOM 644 C CA . GLU A 1 83 ? 5.880 2.154 -15.979 1.00 88.81 83 GLU A CA 1
ATOM 645 C C . GLU A 1 83 ? 5.672 1.084 -14.906 1.00 88.81 83 GLU A C 1
ATOM 647 O O . GLU A 1 83 ? 4.640 1.069 -14.255 1.00 88.81 83 GLU A O 1
ATOM 652 N N . ILE A 1 84 ? 6.669 0.236 -14.627 1.00 90.00 84 ILE A N 1
ATOM 653 C CA . ILE A 1 84 ? 6.626 -0.716 -13.506 1.00 90.00 84 ILE A CA 1
ATOM 654 C C . ILE A 1 84 ? 6.536 0.026 -12.170 1.00 90.00 84 ILE A C 1
ATOM 656 O O . ILE A 1 84 ? 5.813 -0.401 -11.270 1.00 90.00 84 ILE A O 1
ATOM 660 N N . ALA A 1 85 ? 7.290 1.114 -12.006 1.00 88.31 85 ALA A N 1
ATOM 661 C CA . ALA A 1 85 ? 7.264 1.922 -10.791 1.00 88.31 85 ALA A CA 1
ATOM 662 C C . ALA A 1 85 ? 5.878 2.543 -10.566 1.00 88.31 85 ALA A C 1
ATOM 664 O O . ALA A 1 85 ? 5.347 2.480 -9.458 1.00 88.31 85 ALA A O 1
ATOM 665 N N . GLU A 1 86 ? 5.272 3.078 -11.622 1.00 83.06 86 GLU A N 1
ATOM 666 C CA . GLU A 1 86 ? 3.902 3.585 -11.587 1.00 83.06 86 GLU A CA 1
ATOM 667 C C . GLU A 1 86 ? 2.892 2.469 -11.309 1.00 83.06 86 GLU A C 1
ATOM 669 O O . GLU A 1 86 ? 2.118 2.563 -10.358 1.00 83.06 86 GLU A O 1
ATOM 674 N N . TYR A 1 87 ? 2.984 1.372 -12.059 1.00 84.69 87 TYR A N 1
ATOM 675 C CA . TYR A 1 87 ? 2.117 0.206 -11.955 1.00 84.69 87 TYR A CA 1
ATOM 676 C C . TYR A 1 87 ? 2.094 -0.398 -10.547 1.00 84.69 87 TYR A C 1
ATOM 678 O O . TYR A 1 87 ? 1.036 -0.678 -9.988 1.00 84.69 87 TYR A O 1
ATOM 686 N N . THR A 1 88 ? 3.271 -0.587 -9.950 1.00 82.50 88 THR A N 1
ATOM 687 C CA . THR A 1 88 ? 3.430 -1.237 -8.638 1.00 82.50 88 THR A CA 1
ATOM 688 C C . THR A 1 88 ? 3.388 -0.262 -7.462 1.00 82.50 88 THR A C 1
ATOM 690 O O . THR A 1 88 ? 3.384 -0.695 -6.308 1.00 82.50 88 THR A O 1
ATOM 693 N N . GLY A 1 89 ? 3.407 1.048 -7.728 1.00 81.69 89 GLY A N 1
ATOM 694 C CA . GLY A 1 89 ? 3.536 2.096 -6.714 1.00 81.69 89 GLY A CA 1
ATOM 695 C C . GLY A 1 89 ? 4.906 2.144 -6.021 1.00 81.69 89 GLY A C 1
ATOM 696 O O . GLY A 1 89 ? 5.054 2.797 -4.987 1.00 81.69 89 GLY A O 1
ATOM 697 N N . LEU A 1 90 ? 5.915 1.447 -6.547 1.00 86.12 90 LEU A N 1
ATOM 698 C CA . LEU A 1 90 ? 7.267 1.403 -5.990 1.00 86.12 90 LEU A CA 1
ATOM 699 C C . LEU A 1 90 ? 8.169 2.454 -6.636 1.00 86.12 90 LEU A C 1
ATOM 701 O O . LEU A 1 90 ? 7.980 2.841 -7.780 1.00 86.12 90 LEU A O 1
ATOM 705 N N . SER A 1 91 ? 9.227 2.881 -5.943 1.00 89.56 91 SER A N 1
ATOM 706 C CA . SER A 1 91 ? 10.212 3.765 -6.576 1.00 89.56 91 SER A CA 1
ATOM 707 C C . SER A 1 91 ? 11.019 3.015 -7.643 1.00 89.56 91 SER A C 1
ATOM 709 O O . SER A 1 91 ? 11.432 1.868 -7.438 1.00 89.56 91 SER A O 1
ATOM 711 N N . GLY A 1 92 ? 11.353 3.686 -8.751 1.00 90.31 92 GLY A N 1
ATOM 712 C CA . GLY A 1 92 ? 12.202 3.101 -9.799 1.00 90.31 92 GLY A CA 1
ATOM 713 C C . GLY A 1 92 ? 13.587 2.666 -9.293 1.00 90.31 92 GLY A C 1
ATOM 714 O O . GLY A 1 92 ? 14.208 1.768 -9.859 1.00 90.31 92 GLY A O 1
ATOM 715 N N . GLY A 1 93 ? 14.078 3.261 -8.199 1.00 91.62 93 GLY A N 1
ATOM 716 C CA . GLY A 1 93 ? 15.276 2.798 -7.496 1.00 91.62 93 GLY A CA 1
ATOM 717 C C . GLY A 1 93 ? 15.096 1.406 -6.886 1.00 91.62 93 GLY A C 1
ATOM 718 O O . GLY A 1 93 ? 15.952 0.542 -7.079 1.00 91.62 93 GLY A O 1
ATOM 719 N N . THR A 1 94 ? 13.966 1.143 -6.218 1.00 91.81 94 THR A N 1
ATOM 720 C CA . THR A 1 94 ? 13.721 -0.190 -5.643 1.00 91.81 94 THR A CA 1
ATOM 721 C C . THR A 1 94 ? 13.426 -1.232 -6.718 1.00 91.81 94 THR A C 1
ATOM 723 O O . THR A 1 94 ? 13.891 -2.355 -6.569 1.00 91.81 94 THR A O 1
ATOM 726 N N . ILE A 1 95 ? 12.764 -0.865 -7.824 1.00 93.00 95 ILE A N 1
ATOM 727 C CA . ILE A 1 95 ? 12.570 -1.770 -8.971 1.00 93.00 95 ILE A CA 1
ATOM 728 C C . ILE A 1 95 ? 13.918 -2.224 -9.536 1.00 93.00 95 ILE A C 1
ATOM 730 O O . ILE A 1 95 ? 14.171 -3.423 -9.641 1.00 93.00 95 ILE A O 1
ATOM 734 N N . ARG A 1 96 ? 14.842 -1.291 -9.813 1.00 92.56 96 ARG A N 1
ATOM 735 C CA . ARG A 1 96 ? 16.206 -1.641 -10.257 1.00 92.56 96 ARG A CA 1
ATOM 736 C C . ARG A 1 96 ? 16.930 -2.522 -9.244 1.00 92.56 96 ARG A C 1
ATOM 738 O O . ARG A 1 96 ? 17.649 -3.443 -9.626 1.00 92.56 96 ARG A O 1
ATOM 745 N N . ALA A 1 97 ? 16.745 -2.251 -7.956 1.00 93.38 97 ALA A N 1
ATOM 746 C CA . ALA A 1 97 ? 17.365 -3.035 -6.902 1.00 93.38 97 ALA A CA 1
ATOM 747 C C . ALA A 1 97 ? 16.772 -4.456 -6.806 1.00 93.38 97 ALA A C 1
ATOM 749 O O . ALA A 1 97 ? 17.511 -5.401 -6.545 1.00 93.38 97 ALA A O 1
ATOM 750 N N . ASP A 1 98 ? 15.474 -4.628 -7.050 1.00 91.50 98 ASP A N 1
ATOM 751 C CA . ASP A 1 98 ? 14.810 -5.935 -7.088 1.00 91.50 98 ASP A CA 1
ATOM 752 C C . ASP A 1 98 ? 15.208 -6.740 -8.337 1.00 91.50 98 ASP A C 1
ATOM 754 O O . ASP A 1 98 ? 15.470 -7.936 -8.216 1.00 91.50 98 ASP A O 1
ATOM 758 N N . ILE A 1 99 ? 15.378 -6.088 -9.494 1.00 93.19 99 ILE A N 1
ATOM 759 C CA . ILE A 1 99 ? 15.971 -6.692 -10.704 1.00 93.19 99 ILE A CA 1
ATOM 760 C C . ILE A 1 99 ? 17.416 -7.138 -10.426 1.00 93.19 99 ILE A C 1
ATOM 762 O O . ILE A 1 99 ? 17.811 -8.261 -10.738 1.00 93.19 99 ILE A O 1
ATOM 766 N N . SER A 1 100 ? 18.220 -6.275 -9.798 1.00 92.12 100 SER A N 1
ATOM 767 C CA . SER A 1 100 ? 19.619 -6.576 -9.473 1.00 92.12 100 SER A CA 1
ATOM 768 C C . SER A 1 100 ? 19.746 -7.779 -8.534 1.00 92.12 100 SER A C 1
ATOM 770 O O . SER A 1 100 ? 20.580 -8.657 -8.769 1.00 92.12 100 SER A O 1
ATOM 772 N N . ARG A 1 101 ? 18.869 -7.864 -7.525 1.00 89.56 101 ARG A N 1
ATOM 773 C CA . ARG A 1 101 ? 18.798 -8.977 -6.565 1.00 89.56 101 ARG A CA 1
ATOM 774 C C . ARG A 1 101 ? 18.109 -10.232 -7.113 1.00 89.56 101 ARG A C 1
ATOM 776 O O . ARG A 1 101 ? 18.013 -11.209 -6.381 1.00 89.56 101 ARG A O 1
ATOM 783 N N . GLY A 1 102 ? 17.619 -10.208 -8.354 1.00 90.19 102 GLY A N 1
ATOM 784 C CA . GLY A 1 102 ? 16.947 -11.344 -8.989 1.00 90.19 102 GLY A CA 1
ATOM 785 C C . GLY A 1 102 ? 15.553 -11.653 -8.438 1.00 90.19 102 GLY A C 1
ATOM 786 O O . GLY A 1 102 ? 15.048 -12.747 -8.658 1.00 90.19 102 GLY A O 1
ATOM 787 N N . ARG A 1 103 ? 14.925 -10.714 -7.716 1.00 88.25 103 ARG A N 1
ATOM 788 C CA . ARG A 1 103 ? 13.530 -10.852 -7.254 1.00 88.25 103 ARG A CA 1
ATOM 789 C C . ARG A 1 103 ? 12.539 -10.620 -8.388 1.00 88.25 103 ARG A C 1
ATOM 791 O O . ARG A 1 103 ? 11.516 -11.283 -8.459 1.00 88.25 103 ARG A O 1
ATOM 798 N N . ILE A 1 104 ? 12.865 -9.672 -9.261 1.00 89.25 104 ILE A N 1
ATOM 799 C CA . ILE A 1 104 ? 12.274 -9.557 -10.593 1.00 89.25 104 ILE A CA 1
ATOM 800 C C . ILE A 1 104 ? 13.254 -10.234 -11.548 1.00 89.25 104 ILE A C 1
ATOM 802 O O . ILE A 1 104 ? 14.471 -10.101 -11.371 1.00 89.25 104 ILE A O 1
ATOM 806 N N . ARG A 1 105 ? 12.738 -10.958 -12.548 1.00 88.25 105 ARG A N 1
ATOM 807 C CA . ARG A 1 105 ? 13.561 -11.607 -13.575 1.00 88.25 105 ARG A CA 1
ATOM 808 C C . ARG A 1 105 ? 14.581 -10.609 -14.133 1.00 88.25 105 ARG A C 1
ATOM 810 O O . ARG A 1 105 ? 14.220 -9.522 -14.580 1.00 88.25 105 ARG A O 1
ATOM 817 N N . ARG A 1 106 ? 15.865 -10.974 -14.081 1.00 87.38 106 ARG A N 1
ATOM 818 C CA . ARG A 1 106 ? 16.965 -10.073 -14.458 1.00 87.38 106 ARG A CA 1
ATOM 819 C C . ARG A 1 106 ? 16.958 -9.751 -15.951 1.00 87.38 106 ARG A C 1
ATOM 821 O O . ARG A 1 106 ? 17.172 -8.595 -16.320 1.00 87.38 106 ARG A O 1
ATOM 828 N N . ASP A 1 107 ? 16.708 -10.763 -16.771 1.00 89.56 107 ASP A N 1
ATOM 829 C CA . ASP A 1 107 ? 16.658 -10.613 -18.219 1.00 89.56 107 ASP A CA 1
ATOM 830 C C . ASP A 1 107 ? 15.279 -10.095 -18.627 1.00 89.56 107 ASP A C 1
ATOM 832 O O . ASP A 1 107 ? 14.282 -10.753 -18.311 1.00 89.56 107 ASP A O 1
ATOM 836 N N . PRO A 1 108 ? 15.192 -8.929 -19.285 1.00 90.81 108 PRO A N 1
ATOM 837 C CA . PRO A 1 108 ? 13.922 -8.406 -19.763 1.00 90.81 108 PRO A CA 1
ATOM 838 C C . PRO A 1 108 ? 13.341 -9.298 -20.864 1.00 90.81 108 PRO A C 1
ATOM 840 O O . PRO A 1 108 ? 14.030 -10.128 -21.462 1.00 90.81 108 PRO A O 1
ATOM 843 N N . ASP A 1 109 ? 12.041 -9.150 -21.088 1.00 89.81 109 ASP A N 1
ATOM 844 C CA . ASP A 1 109 ? 11.310 -9.871 -22.129 1.00 89.81 109 ASP A CA 1
ATOM 845 C C . ASP A 1 109 ? 11.487 -9.211 -23.503 1.00 89.81 109 ASP A C 1
ATOM 847 O O . ASP A 1 109 ? 11.390 -9.885 -24.524 1.00 89.81 109 ASP A O 1
ATOM 851 N N . ASP A 1 110 ? 11.791 -7.911 -23.522 1.00 92.12 110 ASP A N 1
ATOM 852 C CA . ASP A 1 110 ? 12.076 -7.148 -24.731 1.00 92.12 110 ASP A CA 1
ATOM 853 C C . ASP A 1 110 ? 13.214 -6.134 -24.512 1.00 92.12 110 ASP A C 1
ATOM 855 O O . ASP A 1 110 ? 13.419 -5.593 -23.419 1.00 92.12 110 ASP A O 1
ATOM 859 N N . HIS A 1 111 ? 13.959 -5.895 -25.590 1.00 90.19 111 HIS A N 1
ATOM 860 C CA . HIS A 1 111 ? 15.084 -4.966 -25.675 1.00 90.19 111 HIS A CA 1
ATOM 861 C C . HIS A 1 111 ? 14.947 -3.978 -26.844 1.00 90.19 111 HIS A C 1
ATOM 863 O O . HIS A 1 111 ? 15.929 -3.321 -27.201 1.00 90.19 111 HIS A O 1
ATOM 869 N N . THR A 1 112 ? 13.770 -3.888 -27.471 1.00 85.06 112 THR A N 1
ATOM 870 C CA . THR A 1 112 ? 13.555 -3.046 -28.650 1.00 85.06 112 THR A CA 1
ATOM 871 C C . THR A 1 112 ? 13.956 -1.597 -28.353 1.00 85.06 112 THR A C 1
ATOM 873 O O . THR A 1 112 ? 13.609 -1.041 -27.306 1.00 85.06 112 THR A O 1
ATOM 876 N N . ASP A 1 113 ? 14.746 -1.011 -29.254 1.00 81.62 113 ASP A N 1
ATOM 877 C CA . ASP A 1 113 ? 15.339 0.331 -29.138 1.00 81.62 113 ASP A CA 1
ATOM 878 C C . ASP A 1 113 ? 16.284 0.527 -27.936 1.00 81.62 113 ASP A C 1
ATOM 880 O O . ASP A 1 113 ? 16.470 1.636 -27.437 1.00 81.62 113 ASP A O 1
ATOM 884 N N . GLY A 1 114 ? 16.890 -0.555 -27.434 1.00 85.56 114 GLY A N 1
ATOM 885 C CA . GLY A 1 114 ? 17.822 -0.505 -26.301 1.00 85.56 114 GLY A CA 1
ATOM 886 C C . GLY A 1 114 ? 17.141 -0.267 -24.948 1.00 85.56 114 GLY A C 1
ATOM 887 O O . GLY A 1 114 ? 17.818 -0.160 -23.920 1.00 85.56 114 GLY A O 1
ATOM 888 N N . VAL A 1 115 ? 15.807 -0.225 -24.921 1.00 89.62 115 VAL A N 1
ATOM 889 C CA . VAL A 1 115 ? 15.008 -0.081 -23.706 1.00 89.62 115 VAL A CA 1
ATOM 890 C C . VAL A 1 115 ? 14.639 -1.466 -23.191 1.00 89.62 115 VAL A C 1
ATOM 892 O O . VAL A 1 115 ? 14.052 -2.275 -23.900 1.00 89.62 115 VAL A O 1
ATOM 895 N N . LYS A 1 116 ? 14.979 -1.744 -21.930 1.00 92.56 116 LYS A N 1
ATOM 896 C CA . LYS A 1 116 ? 14.611 -2.999 -21.264 1.00 92.56 116 LYS A CA 1
ATOM 897 C C . LYS A 1 116 ? 13.142 -2.951 -20.850 1.00 92.56 116 LYS A C 1
ATOM 899 O O . LYS A 1 116 ? 12.772 -2.057 -20.081 1.00 92.56 116 LYS A O 1
ATOM 904 N N . ARG A 1 117 ? 12.345 -3.913 -21.313 1.00 93.31 117 ARG A N 1
ATOM 905 C CA . ARG A 1 117 ? 10.931 -4.051 -20.946 1.00 93.31 117 ARG A CA 1
ATOM 906 C C . ARG A 1 117 ? 10.625 -5.446 -20.411 1.00 93.31 117 ARG A C 1
ATOM 908 O O . ARG A 1 117 ? 11.165 -6.440 -20.889 1.00 93.31 117 ARG A O 1
ATOM 915 N N . TRP A 1 118 ? 9.746 -5.521 -19.424 1.00 94.75 118 TRP A N 1
ATOM 916 C CA . TRP A 1 118 ? 9.290 -6.776 -18.828 1.00 94.75 118 TRP A CA 1
ATOM 917 C C . TRP A 1 118 ? 7.800 -6.924 -19.044 1.00 94.75 118 TRP A C 1
ATOM 919 O O . TRP A 1 118 ? 7.063 -5.946 -18.927 1.00 94.75 118 TRP A O 1
ATOM 929 N N . LYS A 1 119 ? 7.351 -8.148 -19.306 1.00 93.69 119 LYS A N 1
ATOM 930 C CA . LYS A 1 119 ? 5.923 -8.430 -19.350 1.00 93.69 119 LYS A CA 1
ATOM 931 C C . LYS A 1 119 ? 5.292 -8.147 -17.998 1.00 93.69 119 LYS A C 1
ATOM 933 O O . LYS A 1 119 ? 5.848 -8.484 -16.950 1.00 93.69 119 LYS A O 1
ATOM 938 N N . ARG A 1 120 ? 4.085 -7.603 -18.029 1.00 90.94 120 ARG A N 1
ATOM 939 C CA . ARG A 1 120 ? 3.272 -7.352 -16.844 1.00 90.94 120 ARG A CA 1
ATOM 940 C C . ARG A 1 120 ? 3.085 -8.606 -15.989 1.00 90.94 120 ARG A C 1
ATOM 942 O O . ARG A 1 120 ? 3.328 -8.557 -14.791 1.00 90.94 120 ARG A O 1
ATOM 949 N N . SER A 1 121 ? 2.803 -9.748 -16.612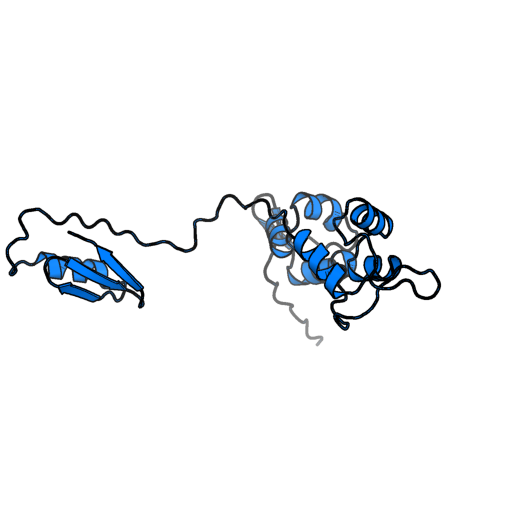 1.00 89.75 121 SER A N 1
ATOM 950 C CA . SER A 1 121 ? 2.732 -11.060 -15.947 1.00 89.75 121 SER A CA 1
ATOM 951 C C . SER A 1 121 ? 4.006 -11.439 -15.175 1.00 89.75 121 SER A C 1
ATOM 953 O O . SER A 1 121 ? 3.920 -11.958 -14.061 1.00 89.75 121 SER A O 1
ATOM 955 N N . THR A 1 122 ? 5.192 -11.142 -15.716 1.00 91.56 122 THR A N 1
ATOM 956 C CA . THR A 1 122 ? 6.480 -11.348 -15.028 1.00 91.56 122 THR A CA 1
ATOM 957 C C . THR A 1 122 ? 6.568 -10.493 -13.763 1.00 91.56 122 THR A C 1
ATOM 959 O O . THR A 1 122 ? 7.051 -10.946 -12.722 1.00 91.56 122 THR A O 1
ATOM 962 N N . ILE A 1 123 ? 6.099 -9.248 -13.847 1.00 90.50 123 ILE A N 1
ATOM 963 C CA . ILE A 1 123 ? 6.082 -8.318 -12.717 1.00 90.50 123 ILE A CA 1
ATOM 964 C C . ILE A 1 123 ? 5.062 -8.758 -11.670 1.00 90.50 123 ILE A C 1
ATOM 966 O O . ILE A 1 123 ? 5.391 -8.765 -10.487 1.00 90.50 123 ILE A O 1
ATOM 970 N N . ASP A 1 124 ? 3.876 -9.193 -12.083 1.00 87.88 124 ASP A N 1
ATOM 971 C CA . ASP A 1 124 ? 2.826 -9.674 -11.183 1.00 87.88 124 ASP A CA 1
ATOM 972 C C . ASP A 1 124 ? 3.282 -10.903 -10.400 1.00 87.88 124 ASP A C 1
ATOM 974 O O . ASP A 1 124 ? 3.157 -10.932 -9.176 1.00 87.88 124 ASP A O 1
ATOM 978 N N . ALA A 1 125 ? 3.921 -11.868 -11.068 1.00 87.94 125 ALA A N 1
ATOM 979 C CA . ALA A 1 125 ? 4.514 -13.030 -10.411 1.00 87.94 125 ALA A CA 1
ATOM 980 C C . ALA A 1 125 ? 5.584 -12.629 -9.375 1.00 87.94 125 ALA A C 1
ATOM 982 O O . ALA A 1 125 ? 5.621 -13.163 -8.264 1.00 87.94 125 ALA A O 1
ATOM 983 N N . ALA A 1 126 ? 6.434 -11.650 -9.705 1.00 88.81 126 ALA A N 1
ATOM 984 C CA . ALA A 1 126 ? 7.443 -11.137 -8.781 1.00 88.81 126 ALA A CA 1
ATOM 985 C C . ALA A 1 126 ? 6.822 -10.386 -7.586 1.00 88.81 126 ALA A C 1
ATOM 987 O O . ALA A 1 126 ? 7.315 -10.487 -6.459 1.00 88.81 126 ALA A O 1
ATOM 988 N N . MET A 1 127 ? 5.737 -9.641 -7.811 1.00 87.19 127 MET A N 1
ATOM 989 C CA . MET A 1 127 ? 5.030 -8.902 -6.763 1.00 87.19 127 MET A CA 1
ATOM 990 C C . MET A 1 127 ? 4.215 -9.820 -5.850 1.00 87.19 127 MET A C 1
ATOM 992 O O . MET A 1 127 ? 4.166 -9.566 -4.645 1.00 87.19 127 MET A O 1
ATOM 996 N N . GLU A 1 128 ? 3.658 -10.913 -6.371 1.00 80.81 128 GLU A N 1
ATOM 997 C CA . GLU A 1 128 ? 3.006 -11.952 -5.567 1.00 80.81 128 GLU A CA 1
ATOM 998 C C . GLU A 1 128 ? 4.003 -12.585 -4.584 1.00 80.81 128 GLU A C 1
ATOM 1000 O O . GLU A 1 128 ? 3.719 -12.699 -3.393 1.00 80.81 128 GLU A O 1
ATOM 1005 N N . GLY A 1 129 ? 5.235 -12.862 -5.030 1.00 76.38 129 GLY A N 1
ATOM 1006 C CA . GLY A 1 129 ? 6.319 -13.309 -4.145 1.00 76.38 129 GLY A CA 1
ATOM 1007 C C . GLY A 1 129 ? 6.732 -12.273 -3.087 1.00 76.38 129 GLY A C 1
ATOM 1008 O O . GLY A 1 129 ? 7.254 -12.623 -2.029 1.00 76.38 129 GLY A O 1
ATOM 1009 N N . ARG A 1 130 ? 6.475 -10.985 -3.345 1.00 73.69 130 ARG A N 1
ATOM 1010 C CA . ARG A 1 130 ? 6.732 -9.861 -2.429 1.00 73.69 130 ARG A CA 1
ATOM 1011 C C . ARG A 1 130 ? 5.629 -9.719 -1.377 1.00 73.69 130 ARG A C 1
ATOM 1013 O O . ARG A 1 130 ? 5.905 -9.306 -0.248 1.00 73.69 130 ARG A O 1
ATOM 1020 N N . ARG A 1 131 ? 4.388 -10.077 -1.725 1.00 60.34 131 ARG A N 1
ATOM 1021 C CA . ARG A 1 131 ? 3.235 -10.142 -0.817 1.00 60.34 131 ARG A CA 1
ATOM 1022 C C . ARG A 1 131 ? 3.340 -11.362 0.101 1.00 60.34 131 ARG A C 1
ATOM 1024 O O . ARG A 1 131 ? 2.528 -12.272 0.014 1.00 60.34 131 ARG A O 1
ATOM 1031 N N . ARG A 1 132 ? 4.320 -11.376 1.013 1.00 48.69 132 ARG A N 1
ATOM 1032 C CA . ARG A 1 132 ? 4.308 -12.212 2.232 1.00 48.69 132 ARG A CA 1
ATOM 1033 C C . ARG A 1 132 ? 5.418 -11.805 3.207 1.00 48.69 132 ARG A C 1
ATOM 1035 O O . ARG A 1 132 ? 6.453 -12.443 3.347 1.00 48.69 132 ARG A O 1
ATOM 1042 N N . TYR A 1 133 ? 5.132 -10.745 3.953 1.00 40.66 133 TYR A N 1
ATOM 1043 C CA . TYR A 1 133 ? 5.369 -10.760 5.395 1.00 40.66 133 TYR A CA 1
ATOM 1044 C C . TYR A 1 133 ? 4.087 -10.294 6.084 1.00 40.66 133 TYR A C 1
ATOM 1046 O O . TYR A 1 133 ? 4.062 -9.337 6.853 1.00 40.66 133 TYR A O 1
ATOM 1054 N N . THR A 1 134 ? 2.990 -11.009 5.827 1.00 36.69 134 THR A N 1
ATOM 1055 C CA . THR A 1 134 ? 2.072 -11.259 6.933 1.00 36.69 134 THR A CA 1
ATOM 1056 C C . THR A 1 134 ? 2.937 -12.025 7.920 1.00 36.69 134 THR A C 1
ATOM 1058 O O . THR A 1 134 ? 3.191 -13.213 7.728 1.00 36.69 134 THR A O 1
ATOM 1061 N N . ARG A 1 135 ? 3.488 -11.332 8.931 1.00 33.47 135 ARG A N 1
ATOM 1062 C CA . ARG A 1 135 ? 3.830 -12.012 10.181 1.00 33.47 135 ARG A CA 1
ATOM 1063 C C . ARG A 1 135 ? 2.604 -12.885 10.428 1.00 33.47 135 ARG A C 1
ATOM 1065 O O . ARG A 1 135 ? 1.518 -12.300 10.394 1.00 33.47 135 ARG A O 1
ATOM 1072 N N . PRO A 1 136 ? 2.722 -14.216 10.567 1.00 44.97 136 PRO A N 1
ATOM 1073 C CA . PRO A 1 136 ? 1.599 -14.979 11.064 1.00 44.97 136 PRO A CA 1
ATOM 1074 C C . PRO A 1 136 ? 1.153 -14.190 12.286 1.00 44.97 136 PRO A C 1
ATOM 1076 O O . PRO A 1 136 ? 1.939 -14.012 13.220 1.00 44.97 136 PRO A O 1
ATOM 1079 N N . SER A 1 137 ? -0.034 -13.582 12.234 1.00 41.47 137 SER A N 1
ATOM 1080 C CA . SER A 1 137 ? -0.737 -13.355 13.476 1.00 41.47 137 SER A CA 1
ATOM 1081 C C . SER A 1 137 ? -0.661 -14.723 14.113 1.00 41.47 137 SER A C 1
ATOM 1083 O O . SER A 1 137 ? -1.092 -15.696 13.485 1.00 41.47 137 SER A O 1
ATOM 1085 N N . GLU A 1 138 ? 0.063 -14.797 15.226 1.00 39.25 138 GLU A N 1
ATOM 1086 C CA . GLU A 1 138 ? -0.013 -15.891 16.175 1.00 39.25 138 GLU A CA 1
ATOM 1087 C C . GLU A 1 138 ? -1.375 -16.547 16.004 1.00 39.25 138 GLU A C 1
ATOM 1089 O O . GLU A 1 138 ? -2.364 -15.808 16.063 1.00 39.25 138 GLU A O 1
ATOM 1094 N N . PRO A 1 139 ? -1.417 -17.814 15.558 1.00 44.72 139 PRO A N 1
ATOM 1095 C CA . PRO A 1 139 ? -2.577 -18.338 14.869 1.00 44.72 139 PRO A CA 1
ATOM 1096 C C . PRO A 1 139 ? -3.804 -18.070 15.729 1.00 44.72 139 PRO A C 1
ATOM 1098 O O . PRO A 1 139 ? -3.977 -18.670 16.788 1.00 44.72 139 PRO A O 1
ATOM 1101 N N . ALA A 1 140 ? -4.655 -17.153 15.256 1.00 47.53 140 ALA A N 1
ATOM 1102 C CA . ALA A 1 140 ? -6.069 -17.255 15.531 1.00 47.53 140 ALA A CA 1
ATOM 1103 C C . ALA A 1 140 ? -6.401 -18.699 15.163 1.00 47.53 140 ALA A C 1
ATOM 1105 O O . ALA A 1 140 ? -6.077 -19.134 14.053 1.00 47.53 140 ALA A O 1
ATOM 1106 N N . ALA A 1 141 ? -6.850 -19.439 16.174 1.00 48.19 141 ALA A N 1
ATOM 1107 C CA . ALA A 1 141 ? -7.010 -20.882 16.177 1.00 48.19 141 ALA A CA 1
ATOM 1108 C C . ALA A 1 141 ? -7.474 -21.419 14.812 1.00 48.19 141 ALA A C 1
ATOM 1110 O O . ALA A 1 141 ? -8.306 -20.776 14.165 1.00 48.19 141 ALA A O 1
ATOM 1111 N N . PRO A 1 142 ? -6.948 -22.570 14.356 1.00 46.66 142 PRO A N 1
ATOM 1112 C CA . PRO A 1 142 ? -7.306 -23.108 13.054 1.00 46.66 142 PRO A CA 1
ATOM 1113 C C . PRO A 1 142 ? -8.830 -23.205 12.927 1.00 46.66 142 PRO A C 1
ATOM 1115 O O . PRO A 1 142 ? -9.504 -23.813 13.758 1.00 46.66 142 PRO A O 1
ATOM 1118 N N . ALA A 1 143 ? -9.356 -22.622 11.848 1.00 45.78 143 ALA A N 1
ATOM 1119 C CA . ALA A 1 143 ? -10.749 -22.740 11.422 1.00 45.78 143 ALA A CA 1
ATOM 1120 C C . ALA A 1 143 ? -11.112 -24.154 10.917 1.00 45.78 143 ALA A C 1
ATOM 1122 O O . ALA A 1 143 ? -12.166 -24.338 10.322 1.00 45.78 143 ALA A O 1
ATOM 1123 N N . ASP A 1 144 ? -10.275 -25.146 11.214 1.00 45.47 144 ASP A N 1
ATOM 1124 C CA . ASP A 1 144 ? -10.644 -26.550 11.295 1.00 45.47 144 ASP A CA 1
ATOM 1125 C C . ASP A 1 144 ? -10.570 -26.948 12.768 1.00 45.47 144 ASP A C 1
ATOM 1127 O O . ASP A 1 144 ? -9.628 -27.585 13.239 1.00 45.47 144 ASP A O 1
ATOM 1131 N N . THR A 1 145 ? -11.579 -26.529 13.531 1.00 39.81 145 THR A N 1
ATOM 1132 C CA . THR A 1 145 ? -11.894 -27.248 14.762 1.00 39.81 145 THR A CA 1
ATOM 1133 C C . THR A 1 145 ? -12.478 -28.581 14.325 1.00 39.81 145 THR A C 1
ATOM 1135 O O . THR A 1 145 ? -13.687 -28.728 14.149 1.00 39.81 145 THR A O 1
ATOM 1138 N N . GLU A 1 146 ? -11.602 -29.556 14.101 1.00 42.56 146 GLU A N 1
ATOM 1139 C CA . GLU A 1 146 ? -11.983 -30.946 14.270 1.00 42.56 146 GLU A CA 1
ATOM 1140 C C . GLU A 1 146 ? -12.483 -31.055 15.712 1.00 42.56 146 GLU A C 1
ATOM 1142 O O . GLU A 1 146 ? -11.718 -30.979 16.676 1.00 42.56 146 GLU A O 1
ATOM 1147 N N . LEU A 1 147 ? -13.804 -31.102 15.872 1.00 42.31 147 LEU A N 1
ATOM 1148 C CA . LEU A 1 147 ? -14.433 -31.319 17.160 1.00 42.31 147 LEU A CA 1
ATOM 1149 C C . LEU A 1 147 ? -14.162 -32.776 17.550 1.00 42.31 147 LEU A C 1
ATOM 1151 O O . LEU A 1 147 ? -14.973 -33.667 17.310 1.00 42.31 147 LEU A O 1
ATOM 1155 N N . VAL A 1 148 ? -12.985 -33.027 18.120 1.00 42.25 148 VAL A N 1
ATOM 1156 C CA . VAL A 1 148 ? -12.618 -34.329 18.676 1.00 42.25 148 VAL A CA 1
ATOM 1157 C C . VAL A 1 148 ? -13.351 -34.482 20.005 1.00 42.25 148 VAL A C 1
ATOM 1159 O O . VAL A 1 148 ? -12.835 -34.158 21.076 1.00 42.25 148 VAL A O 1
ATOM 1162 N N . ILE A 1 149 ? -14.595 -34.954 19.947 1.00 49.34 149 ILE A N 1
ATOM 1163 C CA . ILE A 1 149 ? -15.326 -35.364 21.144 1.00 49.34 149 ILE A CA 1
ATOM 1164 C C . ILE A 1 149 ? -14.723 -36.696 21.602 1.00 49.34 149 ILE A C 1
ATOM 1166 O O . ILE A 1 149 ? -14.982 -37.744 21.014 1.00 49.34 149 ILE A O 1
ATOM 1170 N N . ARG A 1 150 ? -13.913 -36.675 22.666 1.00 43.78 150 ARG A N 1
ATOM 1171 C CA . ARG A 1 150 ? -13.541 -37.906 23.376 1.00 43.78 150 ARG A CA 1
ATOM 1172 C C . ARG A 1 150 ? -14.748 -38.394 24.162 1.00 43.78 150 ARG A C 1
ATOM 1174 O O . ARG A 1 150 ? -15.054 -37.865 25.227 1.00 43.78 150 ARG A O 1
ATOM 1181 N N . ILE A 1 151 ? -15.421 -39.405 23.634 1.00 51.38 151 ILE A N 1
ATOM 1182 C CA . ILE A 1 151 ? -16.491 -40.096 24.343 1.00 51.38 151 ILE A CA 1
ATOM 1183 C C . ILE A 1 151 ? -15.856 -41.276 25.074 1.00 51.38 151 ILE A C 1
ATOM 1185 O O . ILE A 1 151 ? -15.404 -42.233 24.452 1.00 51.38 151 ILE A O 1
ATOM 1189 N N . THR A 1 152 ? -15.804 -41.207 26.403 1.00 45.16 152 THR A N 1
ATOM 1190 C CA . THR A 1 152 ? -15.414 -42.356 27.225 1.00 45.16 152 THR A CA 1
ATOM 1191 C C . THR A 1 152 ? -16.579 -43.336 27.246 1.00 45.16 152 THR A C 1
ATOM 1193 O O . THR A 1 152 ? -17.543 -43.143 27.985 1.00 45.16 152 THR A O 1
ATOM 1196 N N . VAL A 1 153 ? -16.505 -44.381 26.425 1.00 53.59 153 VAL A N 1
ATOM 1197 C CA . VAL A 1 153 ? -17.465 -45.485 26.490 1.00 53.59 153 VAL A CA 1
ATOM 1198 C C . VAL A 1 153 ? -17.068 -46.378 27.672 1.00 53.59 153 VAL A C 1
ATOM 1200 O O . VAL A 1 153 ? -15.939 -46.870 27.709 1.00 53.59 153 VAL A O 1
ATOM 1203 N N . PRO A 1 154 ? -17.935 -46.582 28.679 1.00 45.06 154 PRO A N 1
ATOM 1204 C CA . PRO A 1 154 ? -17.618 -47.473 29.786 1.00 45.06 154 PRO A CA 1
ATOM 1205 C C . PRO A 1 154 ? -17.522 -48.920 29.283 1.00 45.06 154 PRO A C 1
ATOM 1207 O O . PRO A 1 154 ? -18.382 -49.390 28.539 1.00 45.06 154 PRO A O 1
ATOM 1210 N N . ALA A 1 155 ? -16.500 -49.651 29.739 1.00 47.47 155 ALA A N 1
ATOM 1211 C CA . ALA A 1 155 ? -16.161 -51.015 29.307 1.00 47.47 155 ALA A CA 1
ATOM 1212 C C . ALA A 1 155 ? -17.281 -52.068 29.490 1.00 47.47 155 ALA A C 1
ATOM 1214 O O . ALA A 1 155 ? -17.162 -53.190 29.006 1.00 47.47 155 ALA A O 1
ATOM 1215 N N . ALA A 1 156 ? -18.383 -51.718 30.159 1.00 48.28 156 ALA A N 1
ATOM 1216 C CA . ALA A 1 156 ? -19.557 -52.571 30.327 1.00 48.28 156 ALA A CA 1
ATOM 1217 C C . ALA A 1 156 ? -20.536 -52.545 29.128 1.00 48.28 156 ALA A C 1
ATOM 1219 O O . ALA A 1 156 ? -21.534 -53.261 29.145 1.00 48.28 156 ALA A O 1
ATOM 1220 N N . ALA A 1 157 ? -20.274 -51.760 28.075 1.00 49.56 157 ALA A N 1
ATOM 1221 C CA . ALA A 1 157 ? -21.171 -51.569 26.926 1.00 49.56 157 ALA A CA 1
ATOM 1222 C C . ALA A 1 157 ? -21.131 -52.707 25.875 1.00 49.56 157 ALA A C 1
ATOM 1224 O O . ALA A 1 157 ? -21.098 -52.456 24.669 1.00 49.56 157 ALA A O 1
ATOM 1225 N N . SER A 1 158 ? -21.130 -53.967 26.321 1.00 52.75 158 SER A N 1
ATOM 1226 C CA . SER A 1 158 ? -21.269 -55.143 25.437 1.00 52.75 158 SER A CA 1
ATOM 1227 C C . SER A 1 158 ? -22.718 -55.617 25.270 1.00 52.75 158 SER A C 1
ATOM 1229 O O . SER A 1 158 ? -22.948 -56.615 24.595 1.00 52.75 158 SER A O 1
ATOM 1231 N N . ASP A 1 159 ? -23.689 -54.908 25.848 1.00 51.19 159 ASP A N 1
ATOM 1232 C CA . ASP A 1 159 ? -25.111 -55.237 25.738 1.00 51.19 159 ASP A CA 1
ATOM 1233 C C . ASP A 1 159 ? -25.846 -54.157 24.922 1.00 51.19 159 ASP A C 1
ATOM 1235 O O . ASP A 1 159 ? -25.802 -52.970 25.254 1.00 51.19 159 ASP A O 1
ATOM 1239 N N . ASP A 1 160 ? -26.490 -54.565 23.823 1.00 51.31 160 ASP A N 1
ATOM 1240 C CA . ASP A 1 160 ? -27.153 -53.697 22.829 1.00 51.31 160 ASP A CA 1
ATOM 1241 C C . ASP A 1 160 ? -28.420 -53.002 23.365 1.00 51.31 160 ASP A C 1
ATOM 1243 O O . ASP A 1 160 ? -29.044 -52.198 22.671 1.00 51.31 160 ASP A O 1
ATOM 1247 N N . SER A 1 161 ? -28.793 -53.275 24.614 1.00 53.59 161 SER A N 1
ATOM 1248 C CA . SER A 1 161 ? -30.047 -52.828 25.212 1.00 53.59 161 SER A CA 1
ATOM 1249 C C . SER A 1 161 ? -29.824 -51.874 26.387 1.00 53.59 161 SER A C 1
ATOM 1251 O O . SER A 1 161 ? -30.290 -52.175 27.480 1.00 53.59 161 SER A O 1
ATOM 1253 N N . GLN A 1 162 ? -29.122 -50.738 26.228 1.00 56.81 162 GLN A N 1
ATOM 1254 C CA . GLN A 1 162 ? -28.993 -49.763 27.330 1.00 56.81 162 GLN A CA 1
ATOM 1255 C C . GLN A 1 162 ? -28.983 -48.261 26.949 1.00 56.81 162 GLN A C 1
ATOM 1257 O O . GLN A 1 162 ? -28.516 -47.874 25.877 1.00 56.81 162 GLN A O 1
ATOM 1262 N N . PRO A 1 163 ? -29.503 -47.401 27.859 1.00 56.88 163 PRO A N 1
ATOM 1263 C CA . PRO A 1 163 ? -30.017 -46.040 27.613 1.00 56.88 163 PRO A CA 1
ATOM 1264 C C . PRO A 1 163 ? -28.965 -44.962 27.328 1.00 56.88 163 PRO A C 1
ATOM 1266 O O . PRO A 1 163 ? -29.316 -43.819 27.034 1.00 56.88 163 PRO A O 1
ATOM 1269 N N . TRP A 1 164 ? -27.677 -45.300 27.380 1.00 62.19 164 TRP A N 1
ATOM 1270 C CA . TRP A 1 164 ? -26.604 -44.339 27.129 1.00 62.19 164 TRP A CA 1
ATOM 1271 C C . TRP A 1 164 ? -26.642 -43.800 25.694 1.00 62.19 164 TRP A C 1
ATOM 1273 O O . TRP A 1 164 ? -26.305 -42.642 25.484 1.00 62.19 164 TRP A O 1
ATOM 1283 N N . ALA A 1 165 ? -27.109 -44.589 24.717 1.00 58.12 165 ALA A N 1
ATOM 1284 C CA . ALA A 1 165 ? -27.270 -44.133 23.337 1.00 58.12 165 ALA A CA 1
ATOM 1285 C C . ALA A 1 165 ? -28.329 -43.022 23.215 1.00 58.12 165 ALA A C 1
ATOM 1287 O O . ALA A 1 165 ? -28.135 -42.072 22.460 1.00 58.12 165 ALA A O 1
ATOM 1288 N N . ALA A 1 166 ? -29.416 -43.103 23.992 1.00 61.09 166 ALA A N 1
ATOM 1289 C CA . ALA A 1 166 ? -30.435 -42.056 24.048 1.00 61.09 166 ALA A CA 1
ATOM 1290 C C . ALA A 1 166 ? -29.885 -40.786 24.714 1.00 61.09 166 ALA A C 1
ATOM 1292 O O . ALA A 1 166 ? -30.094 -39.689 24.208 1.00 61.09 166 ALA A O 1
ATOM 1293 N N . GLN A 1 167 ? -29.103 -40.942 25.784 1.00 64.75 167 GLN A N 1
ATOM 1294 C CA . GLN A 1 167 ? -28.451 -39.821 26.461 1.00 64.75 167 GLN A CA 1
ATOM 1295 C C . GLN A 1 167 ? -27.366 -39.157 25.594 1.00 64.75 167 GLN A C 1
ATOM 1297 O O . GLN A 1 167 ? -27.202 -37.940 25.625 1.00 64.75 167 GLN A O 1
ATOM 1302 N N . LEU A 1 168 ? -26.661 -39.938 24.771 1.00 63.06 168 LEU A N 1
ATOM 1303 C CA . LEU A 1 168 ? -25.696 -39.433 23.795 1.00 63.06 168 LEU A CA 1
ATOM 1304 C C . LEU A 1 168 ? -26.398 -38.650 22.676 1.00 63.06 168 LEU A C 1
ATOM 1306 O O . LEU A 1 168 ? -25.928 -37.591 22.279 1.00 63.06 168 LEU A O 1
ATOM 1310 N N . LEU A 1 169 ? -27.540 -39.148 22.190 1.00 62.06 169 LEU A N 1
ATOM 1311 C CA . LEU A 1 169 ? -28.363 -38.442 21.205 1.00 62.06 169 LEU A CA 1
ATOM 1312 C C . LEU A 1 169 ? -28.952 -37.146 21.774 1.00 62.06 169 LEU A C 1
ATOM 1314 O O . LEU A 1 169 ? -28.995 -36.154 21.060 1.00 62.06 169 LEU A O 1
ATOM 1318 N N . GLU A 1 170 ? -29.343 -37.119 23.049 1.00 65.69 170 GLU A N 1
ATOM 1319 C CA . GLU A 1 170 ? -29.823 -35.903 23.715 1.00 65.69 170 GLU A CA 1
ATOM 1320 C C . GLU A 1 170 ? -28.714 -34.847 23.853 1.00 65.69 170 GLU A C 1
ATOM 1322 O O . GLU A 1 170 ? -28.934 -33.675 23.556 1.00 65.69 170 GLU A O 1
ATOM 1327 N N . GLN A 1 171 ? -27.491 -35.257 24.210 1.00 64.88 171 GLN A N 1
ATOM 1328 C CA . GLN A 1 171 ? -26.337 -34.350 24.269 1.00 64.88 171 GLN A CA 1
ATOM 1329 C C . GLN A 1 171 ? -25.910 -33.827 22.890 1.00 64.88 171 GLN A C 1
ATOM 1331 O O . GLN A 1 171 ? -25.374 -32.724 22.791 1.00 64.88 171 GLN A O 1
ATOM 1336 N N . LEU A 1 172 ? -26.145 -34.604 21.830 1.00 65.88 172 LEU A N 1
ATOM 1337 C CA . LEU A 1 172 ? -25.772 -34.260 20.456 1.00 65.88 172 LEU A CA 1
ATOM 1338 C C . LEU A 1 172 ? -26.922 -33.636 19.643 1.00 65.88 172 LEU A C 1
ATOM 1340 O O . LEU A 1 172 ? -26.693 -33.185 18.521 1.00 65.88 172 LEU A O 1
ATOM 1344 N N . ALA A 1 173 ? -28.132 -33.552 20.203 1.00 64.31 173 ALA A N 1
ATOM 1345 C CA . ALA A 1 173 ? -29.307 -32.964 19.558 1.00 64.31 173 ALA A CA 1
ATOM 1346 C C . ALA A 1 173 ? -29.117 -31.508 19.074 1.00 64.31 173 ALA A C 1
ATOM 1348 O O . ALA A 1 173 ? -29.637 -31.184 18.007 1.00 64.31 173 ALA A O 1
ATOM 1349 N N . PRO A 1 174 ? -28.353 -30.627 19.759 1.00 64.12 174 PRO A N 1
ATOM 1350 C CA . PRO A 1 174 ? -28.102 -29.269 19.265 1.00 64.12 174 PRO A CA 1
ATOM 1351 C C . PRO A 1 174 ? -27.251 -29.201 17.986 1.00 64.12 174 PRO A C 1
ATOM 1353 O O . PRO A 1 174 ? -27.165 -28.135 17.385 1.00 64.12 174 PRO A O 1
ATOM 1356 N N . LEU A 1 175 ? -26.598 -30.302 17.594 1.00 61.66 175 LEU A N 1
ATOM 1357 C CA . LEU A 1 175 ? -25.633 -30.370 16.488 1.00 61.66 175 LEU A CA 1
ATOM 1358 C C . LEU A 1 175 ? -26.189 -31.070 15.231 1.00 61.66 175 LEU A C 1
ATOM 1360 O O . LEU A 1 175 ? -25.415 -31.423 14.345 1.00 61.66 175 LEU A O 1
ATOM 1364 N N . ASP A 1 176 ? -27.500 -31.346 15.189 1.00 65.38 176 ASP A N 1
ATOM 1365 C CA . ASP A 1 176 ? -28.186 -32.119 14.130 1.00 65.38 176 ASP A CA 1
ATOM 1366 C C . ASP A 1 176 ? -27.440 -33.420 13.743 1.00 65.38 176 ASP A C 1
ATOM 1368 O O . ASP A 1 176 ? -27.360 -33.844 12.585 1.00 65.38 176 ASP A O 1
ATOM 1372 N N . ALA A 1 177 ? -26.818 -34.049 14.744 1.00 63.41 177 ALA A N 1
ATOM 1373 C CA . ALA A 1 177 ? -25.918 -35.171 14.545 1.00 63.41 177 ALA A CA 1
ATOM 1374 C C . ALA A 1 177 ? -26.679 -36.501 14.442 1.00 63.41 177 ALA A C 1
ATOM 1376 O O . ALA A 1 177 ? -27.606 -36.786 15.201 1.00 63.41 177 ALA A O 1
ATOM 1377 N N . ARG A 1 178 ? -26.234 -37.378 13.536 1.00 62.09 178 ARG A N 1
ATOM 1378 C CA . ARG A 1 178 ? -26.734 -38.750 13.376 1.00 62.09 178 ARG A CA 1
ATOM 1379 C C . ARG A 1 178 ? -25.685 -39.750 13.839 1.00 62.09 178 ARG A C 1
ATOM 1381 O O . ARG A 1 178 ? -24.554 -39.727 13.362 1.00 62.09 178 ARG A O 1
ATOM 1388 N N . VAL A 1 179 ? -26.076 -40.669 14.716 1.00 59.75 179 VAL A N 1
ATOM 1389 C CA . VAL A 1 179 ? -25.208 -41.739 15.229 1.00 59.75 179 VAL A CA 1
ATOM 1390 C C . VAL A 1 179 ? -25.601 -43.066 14.578 1.00 59.75 179 VAL A C 1
ATOM 1392 O O . VAL A 1 179 ? -26.770 -43.449 14.603 1.00 59.75 179 VAL A O 1
ATOM 1395 N N . ARG A 1 180 ? -24.639 -43.789 13.994 1.00 62.12 180 ARG A N 1
ATOM 1396 C CA . ARG A 1 180 ? -24.849 -45.119 13.401 1.00 62.12 180 ARG A CA 1
ATOM 1397 C C . ARG A 1 180 ? -23.760 -46.089 13.855 1.00 62.12 180 ARG A C 1
ATOM 1399 O O . ARG A 1 180 ? -22.574 -45.824 13.674 1.00 62.12 180 ARG A O 1
ATOM 1406 N N . ARG A 1 181 ? -24.158 -47.243 14.395 1.00 50.75 181 ARG A N 1
ATOM 1407 C CA . ARG A 1 181 ? -23.246 -48.340 14.759 1.00 50.75 181 ARG A CA 1
ATOM 1408 C C . ARG A 1 181 ? -23.142 -49.342 13.609 1.00 50.75 181 ARG A C 1
ATOM 1410 O O . ARG A 1 181 ? -24.153 -49.709 13.015 1.00 50.75 181 ARG A O 1
ATOM 1417 N N . SER A 1 182 ? -21.928 -49.783 13.292 1.00 54.97 182 SER A N 1
ATOM 1418 C CA . SER A 1 182 ? -21.672 -50.839 12.309 1.00 54.97 182 SER A CA 1
ATOM 1419 C C . SER A 1 182 ? -20.439 -51.633 12.724 1.00 54.97 182 SER A C 1
ATOM 1421 O O . SER A 1 182 ? -19.347 -51.079 12.741 1.00 54.97 182 SER A O 1
ATOM 1423 N N . GLY A 1 183 ? -20.606 -52.923 13.035 1.00 48.72 183 GLY A N 1
ATOM 1424 C CA . GLY A 1 183 ? -19.486 -53.852 13.243 1.00 48.72 183 GLY A CA 1
ATOM 1425 C C . GLY A 1 183 ? -18.488 -53.428 14.327 1.00 48.72 183 GLY A C 1
ATOM 1426 O O . GLY A 1 183 ? -17.291 -53.468 14.088 1.00 48.72 183 GLY A O 1
ATOM 1427 N N . GLY A 1 184 ? -18.969 -52.975 15.490 1.00 56.09 184 GLY A N 1
ATOM 1428 C CA . GLY A 1 184 ? -18.117 -52.516 16.599 1.00 56.09 184 GLY A CA 1
ATOM 1429 C C . GLY A 1 184 ? -17.703 -51.042 16.529 1.00 56.09 184 GLY A C 1
ATOM 1430 O O . GLY A 1 184 ? -17.363 -50.468 17.555 1.00 56.09 184 GLY A O 1
ATOM 1431 N N . THR A 1 185 ? -17.833 -50.392 15.372 1.00 53.19 185 THR A N 1
ATOM 1432 C CA . THR A 1 185 ? -17.492 -48.974 15.188 1.00 53.19 185 THR A CA 1
ATOM 1433 C C . THR A 1 185 ? -18.730 -48.085 15.304 1.00 53.19 185 THR A C 1
ATOM 1435 O O . THR A 1 185 ? -19.786 -48.389 14.734 1.00 53.19 185 THR A O 1
ATOM 1438 N N . ILE A 1 186 ? -18.600 -46.956 16.004 1.00 60.84 186 ILE A N 1
ATOM 1439 C CA . ILE A 1 186 ? -19.628 -45.912 16.067 1.00 60.84 186 ILE A CA 1
ATOM 1440 C C . ILE A 1 186 ? -19.219 -44.785 15.121 1.00 60.84 186 ILE A C 1
ATOM 1442 O O . ILE A 1 186 ? -18.148 -44.196 15.253 1.00 60.84 186 ILE A O 1
ATOM 1446 N N . ARG A 1 187 ? -20.082 -44.481 14.151 1.00 58.31 187 ARG A N 1
ATOM 1447 C CA . ARG A 1 187 ? -19.925 -43.324 13.266 1.00 58.31 187 ARG A CA 1
ATOM 1448 C C . ARG A 1 187 ? -20.917 -42.248 13.664 1.00 58.31 187 ARG A C 1
ATOM 1450 O O . ARG A 1 187 ? -22.107 -42.537 13.796 1.00 58.31 187 ARG A O 1
ATOM 1457 N N . ILE A 1 188 ? -20.425 -41.027 13.830 1.00 63.66 188 ILE A N 1
ATOM 1458 C CA . ILE A 1 188 ? -21.247 -39.855 14.117 1.00 63.66 188 ILE A CA 1
ATOM 1459 C C . ILE A 1 188 ? -21.072 -38.886 12.952 1.00 63.66 188 ILE A C 1
ATOM 1461 O O . ILE A 1 188 ? -19.953 -38.530 12.592 1.00 63.66 188 ILE A O 1
ATOM 1465 N N . THR A 1 189 ? -22.174 -38.477 12.337 1.00 58.66 189 THR A N 1
ATOM 1466 C CA . THR A 1 189 ? -22.171 -37.504 11.242 1.00 58.66 189 THR A CA 1
ATOM 1467 C C . THR A 1 189 ? -22.923 -36.264 11.703 1.00 58.66 189 THR A C 1
ATOM 1469 O O . THR A 1 189 ? -24.104 -36.372 12.021 1.00 58.66 189 THR A O 1
ATOM 1472 N N . ALA A 1 190 ? -22.262 -35.109 11.726 1.00 57.22 190 ALA A N 1
ATOM 1473 C CA . ALA A 1 190 ? -22.857 -33.811 12.059 1.00 57.22 190 ALA A CA 1
ATOM 1474 C C . ALA A 1 190 ? -22.531 -32.814 10.935 1.00 57.22 190 ALA A C 1
ATOM 1476 O O . ALA A 1 190 ? -21.413 -32.829 10.418 1.00 57.22 190 ALA A O 1
ATOM 1477 N N . ASP A 1 191 ? -23.507 -32.014 10.497 1.00 57.66 191 ASP A N 1
ATOM 1478 C CA . ASP A 1 191 ? -23.359 -31.019 9.414 1.00 57.66 191 ASP A CA 1
ATOM 1479 C C . ASP A 1 191 ? -22.688 -31.549 8.127 1.00 57.66 191 ASP A C 1
ATOM 1481 O O . ASP A 1 191 ? -21.855 -30.895 7.498 1.00 57.66 191 ASP A O 1
ATOM 1485 N N . GLY A 1 192 ? -23.004 -32.788 7.734 1.00 54.09 192 GLY A N 1
ATOM 1486 C CA . GLY A 1 192 ? -22.436 -33.426 6.538 1.00 54.09 192 GLY A CA 1
ATOM 1487 C C . GLY A 1 192 ? -20.959 -33.829 6.653 1.00 54.09 192 GLY A C 1
ATOM 1488 O O . GLY A 1 192 ? -20.390 -34.332 5.683 1.00 54.09 192 GLY A O 1
ATOM 1489 N N . ARG A 1 193 ? -20.338 -33.665 7.827 1.00 48.72 193 ARG A N 1
ATOM 1490 C CA . ARG A 1 193 ? -18.968 -34.101 8.117 1.00 48.72 193 ARG A CA 1
ATOM 1491 C C . ARG A 1 193 ? -18.987 -35.418 8.883 1.00 48.72 193 ARG A C 1
ATOM 1493 O O . ARG A 1 193 ? -19.739 -35.595 9.839 1.00 48.72 193 ARG A O 1
ATOM 1500 N N . ASN A 1 194 ? -18.160 -36.361 8.440 1.00 49.84 194 ASN A N 1
ATOM 1501 C CA . ASN A 1 194 ? -18.030 -37.663 9.085 1.00 49.84 194 ASN A CA 1
ATOM 1502 C C . ASN A 1 194 ? -16.992 -37.589 10.202 1.00 49.84 194 ASN A C 1
ATOM 1504 O O . ASN A 1 194 ? -15.832 -37.286 9.936 1.00 49.84 194 ASN A O 1
ATOM 1508 N N . ILE A 1 195 ? -17.408 -37.920 11.422 1.00 56.69 195 ILE A N 1
ATOM 1509 C CA . ILE A 1 195 ? -16.522 -38.107 12.566 1.00 56.69 195 ILE A CA 1
ATOM 1510 C C . ILE A 1 195 ? -16.506 -39.606 12.868 1.00 56.69 195 ILE A C 1
ATOM 1512 O O . ILE A 1 195 ? -17.532 -40.229 13.162 1.00 56.69 195 ILE A O 1
ATOM 1516 N N . THR A 1 196 ? -15.331 -40.210 12.737 1.00 51.16 196 THR A N 1
ATOM 1517 C CA . THR A 1 196 ? -15.128 -41.638 12.996 1.00 51.16 196 THR A CA 1
ATOM 1518 C C . THR A 1 196 ? -14.387 -41.788 14.312 1.00 51.16 196 THR A C 1
ATOM 1520 O O . THR A 1 196 ? -13.286 -41.268 14.447 1.00 51.16 196 THR A O 1
ATOM 1523 N N . SER A 1 197 ? -14.976 -42.514 15.262 1.00 46.66 197 SER A N 1
ATOM 1524 C CA . SER A 1 197 ? -14.262 -43.010 16.436 1.00 46.66 197 SER A CA 1
ATOM 1525 C C . SER A 1 197 ? -14.139 -44.518 16.294 1.00 46.66 197 SER A C 1
ATOM 1527 O O . SER A 1 197 ? -15.149 -45.217 16.173 1.00 46.66 197 SER A O 1
ATOM 1529 N N . GLU A 1 198 ? -12.911 -45.025 16.292 1.00 40.12 198 GLU A N 1
ATOM 1530 C CA . GLU A 1 198 ? -12.680 -46.437 16.588 1.00 40.12 198 GLU A CA 1
ATOM 1531 C C . GLU A 1 198 ? -12.868 -46.642 18.097 1.00 40.12 198 GLU A C 1
ATOM 1533 O O . GLU A 1 198 ? -12.585 -45.736 18.887 1.00 40.12 198 GLU A O 1
ATOM 1538 N N . ALA A 1 199 ? -13.481 -47.768 18.460 1.00 46.09 199 ALA A N 1
ATOM 1539 C CA . ALA A 1 199 ? -13.733 -48.163 19.842 1.00 46.09 199 ALA A CA 1
ATOM 1540 C C . ALA A 1 199 ? -12.534 -48.932 20.401 1.00 46.09 199 ALA A C 1
ATOM 1542 O O . ALA A 1 199 ? -11.912 -49.678 19.609 1.00 46.09 199 ALA A O 1
#

Sequence (199 aa):
MEARTETLPGPRVIAPEIAASYGRAVSTVQQQWMTNEHWPPVVGKRGRWNEYDAAEVAAVVSEHFVREYQGAGHPDDLLTVAEIAEYTGLSGGTIRADISRGRIRRDPDDHTDGVKRWKRSTIDAAMEGRRRYTRPSEPAAPADTELVIRITVPAAASDDSQPWAAQLLEQLAPLDARVRRSGGTIRITADGRNITSEA